Protein AF-0000000086141398 (afdb_homodimer)

Sequence (246 aa):
VTVNNLSKTSNSTGGSGSVSAAGTLAGFGGIGVGCGINWNDDVSYGGGLQSGSKDFGLGGGFTITPTQLNVSAGIGINPANASGNFVVSATTDGKFVFEFDASSAVVCVQDITNGRFKINCMTVTVNNLSKTSNSTGGSGSVSAAGTLAGFGGIGVGCGINWNDDVSYGGGLQSGSKDFGLGGGFTITPTQLNVSAGIGINPANASGNFVVSATTDGKFVFEFDASSAVVCVQDITNGRFKINCMT

pLDDT: mean 94.49, std 3.7, range [84.25, 98.75]

Solvent-accessible surface area (backbone atoms only — not comparable to full-atom values): 11520 Å² total; per-residue (Å²): 95,42,77,75,42,77,49,72,50,72,58,97,52,34,35,37,30,32,28,29,32,41,36,59,37,58,72,59,43,54,38,40,39,30,24,28,33,36,39,37,55,68,55,36,36,37,34,34,38,39,36,36,41,80,49,39,39,39,41,34,35,39,42,34,38,81,56,37,38,38,37,36,38,39,39,37,27,53,79,45,74,33,41,38,37,38,38,38,37,38,31,56,83,51,46,43,38,40,37,39,35,27,56,53,71,62,52,72,49,79,45,75,56,97,77,21,29,34,38,42,32,35,87,97,41,77,75,41,77,49,72,50,73,59,97,52,34,36,37,31,32,28,29,33,40,38,58,38,59,72,61,43,54,37,38,41,31,25,29,33,37,38,36,54,66,56,35,35,38,34,34,40,38,36,37,42,79,50,38,39,39,41,35,35,36,42,34,39,81,56,38,38,39,37,37,39,40,39,36,26,54,78,45,74,34,40,38,38,40,38,39,36,38,32,57,82,52,46,42,37,39,36,40,37,27,57,53,72,61,52,71,48,79,48,76,57,96,78,20,28,36,38,42,32,35,89

Organism: NCBI:txid717836

Radius of gyration: 18.06 Å; Cα contacts (8 Å, |Δi|>4): 756; chains: 2; bounding box: 44×43×34 Å

Structure (mmCIF, N/CA/C/O backbone):
data_AF-0000000086141398-model_v1
#
loop_
_entity.id
_entity.type
_entity.pdbx_description
1 polymer 'Uncharacterized protein'
#
loop_
_atom_site.group_PDB
_atom_site.id
_atom_site.type_symbol
_atom_site.label_atom_id
_atom_site.label_alt_id
_atom_site.label_comp_id
_atom_site.label_asym_id
_atom_site.label_entity_id
_atom_site.label_seq_id
_atom_site.pdbx_PDB_ins_code
_atom_site.Cartn_x
_atom_site.Cartn_y
_atom_site.Cartn_z
_atom_site.occupancy
_atom_site.B_iso_or_equiv
_atom_site.auth_seq_id
_atom_site.auth_comp_id
_atom_site.auth_asym_id
_atom_site.auth_atom_id
_atom_site.pdbx_PDB_model_num
ATOM 1 N N . VAL A 1 1 ? -14.18 -16.844 -7.75 1 95.75 1 VAL A N 1
ATOM 2 C CA . VAL A 1 1 ? -13.852 -15.93 -6.664 1 95.75 1 VAL A CA 1
ATOM 3 C C . VAL A 1 1 ? -15.133 -15.258 -6.16 1 95.75 1 VAL A C 1
ATOM 5 O O . VAL A 1 1 ? -15.977 -14.852 -6.957 1 95.75 1 VAL A O 1
ATOM 8 N N . THR A 1 2 ? -15.211 -15.141 -4.789 1 95.06 2 THR A N 1
ATOM 9 C CA . THR A 1 2 ? -16.391 -14.508 -4.195 1 95.06 2 THR A CA 1
ATOM 10 C C . THR A 1 2 ? -15.969 -13.5 -3.129 1 95.06 2 THR A C 1
ATOM 12 O O . THR A 1 2 ? -15.031 -13.742 -2.363 1 95.06 2 THR A O 1
ATOM 15 N N . VAL A 1 3 ? -16.703 -12.453 -3.158 1 95.81 3 VAL A N 1
ATOM 16 C CA . VAL A 1 3 ? -16.547 -11.531 -2.039 1 95.81 3 VAL A CA 1
ATOM 17 C C . VAL A 1 3 ? -17.094 -12.156 -0.763 1 95.81 3 VAL A C 1
ATOM 19 O O . VAL A 1 3 ? -18.297 -12.43 -0.667 1 95.81 3 VAL A O 1
ATOM 22 N N . ASN A 1 4 ? -16.219 -12.289 0.165 1 95.31 4 ASN A N 1
ATOM 23 C CA . ASN A 1 4 ? -16.656 -13.047 1.332 1 95.31 4 ASN A CA 1
ATOM 24 C C . ASN A 1 4 ? -16.719 -12.172 2.58 1 95.31 4 ASN A C 1
ATOM 26 O O . ASN A 1 4 ? -17.078 -12.648 3.656 1 95.31 4 ASN A O 1
ATOM 30 N N . ASN A 1 5 ? -16.297 -11.062 2.475 1 96.19 5 ASN A N 1
ATOM 31 C CA . ASN A 1 5 ? -16.453 -10.07 3.537 1 96.19 5 ASN A CA 1
ATOM 32 C C . ASN A 1 5 ? -16.797 -8.695 2.979 1 96.19 5 ASN A C 1
ATOM 34 O O . ASN A 1 5 ? -16.203 -8.258 1.982 1 96.19 5 ASN A O 1
ATOM 38 N N . LEU A 1 6 ? -17.734 -8.117 3.492 1 96.62 6 LEU A N 1
ATOM 39 C CA . LEU A 1 6 ? -18.125 -6.73 3.277 1 96.62 6 LEU A CA 1
ATOM 40 C C . LEU A 1 6 ? -18.75 -6.141 4.539 1 96.62 6 LEU A C 1
ATOM 42 O O . LEU A 1 6 ? -19.938 -6.348 4.809 1 96.62 6 LEU A O 1
ATOM 46 N N . SER A 1 7 ? -17.891 -5.371 5.184 1 97.19 7 SER A N 1
ATOM 47 C CA . SER A 1 7 ? -18.328 -4.996 6.527 1 97.19 7 SER A CA 1
ATOM 48 C C . SER A 1 7 ? -18.031 -3.531 6.816 1 97.19 7 SER A C 1
ATOM 50 O O . SER A 1 7 ? -17.141 -2.939 6.195 1 97.19 7 SER A O 1
ATOM 52 N N . LYS A 1 8 ? -18.828 -2.908 7.703 1 97.12 8 LYS A N 1
ATOM 53 C CA . LYS A 1 8 ? -18.578 -1.567 8.227 1 97.12 8 LYS A CA 1
ATOM 54 C C . LYS A 1 8 ? -19.094 -1.438 9.656 1 97.12 8 LYS A C 1
ATOM 56 O O . LYS A 1 8 ? -20.094 -2.057 10.023 1 97.12 8 LYS A O 1
ATOM 61 N N . THR A 1 9 ? -18.422 -0.698 10.391 1 96.12 9 THR A N 1
ATOM 62 C CA . THR A 1 9 ? -18.828 -0.322 11.742 1 96.12 9 THR A CA 1
ATOM 63 C C . THR A 1 9 ? -18.438 1.117 12.047 1 96.12 9 THR A C 1
ATOM 65 O O . THR A 1 9 ? -17.406 1.599 11.555 1 96.12 9 THR A O 1
ATOM 68 N N . SER A 1 10 ? -19.328 1.804 12.766 1 93.81 10 SER A N 1
ATOM 69 C CA . SER A 1 10 ? -18.969 3.16 13.172 1 93.81 10 SER A CA 1
ATOM 70 C C . SER A 1 10 ? -19.719 3.568 14.438 1 93.81 10 SER A C 1
ATOM 72 O O . SER A 1 10 ? -20.859 3.139 14.656 1 93.81 10 SER A O 1
ATOM 74 N N . ASN A 1 11 ? -19.062 4.219 15.258 1 91.12 11 ASN A N 1
ATOM 75 C CA . ASN A 1 11 ? -19.688 4.898 16.391 1 91.12 11 ASN A CA 1
ATOM 76 C C . ASN A 1 11 ? -19.203 6.344 16.5 1 91.12 11 ASN A C 1
ATOM 78 O O . ASN A 1 11 ? -18.688 6.906 15.539 1 91.12 11 ASN A O 1
ATOM 82 N N . SER A 1 12 ? -19.375 6.918 17.656 1 89.44 12 SER A N 1
ATOM 83 C CA . SER A 1 12 ? -19.125 8.352 17.781 1 89.44 12 SER A CA 1
ATOM 84 C C . SER A 1 12 ? -17.625 8.641 17.781 1 89.44 12 SER A C 1
ATOM 86 O O . SER A 1 12 ? -17.219 9.781 17.562 1 89.44 12 SER A O 1
ATOM 88 N N . THR A 1 13 ? -16.797 7.68 17.922 1 90.12 13 THR A N 1
ATOM 89 C CA . THR A 1 13 ? -15.375 8 18.094 1 90.12 13 THR A CA 1
ATOM 90 C C . THR A 1 13 ? -14.539 7.336 17 1 90.12 13 THR A C 1
ATOM 92 O O . THR A 1 13 ? -13.312 7.465 16.984 1 90.12 13 THR A O 1
ATOM 95 N N . GLY A 1 14 ? -15.125 6.457 16.25 1 96 14 GLY A N 1
ATOM 96 C CA . GLY A 1 14 ? -14.328 5.785 15.227 1 96 14 GLY A CA 1
ATOM 97 C C . GLY A 1 14 ? -15.125 4.766 14.43 1 96 14 GLY A C 1
ATOM 98 O O . GLY A 1 14 ? -16.344 4.707 14.531 1 96 14 GLY A O 1
ATOM 99 N N . GLY A 1 15 ? -14.508 4.105 13.602 1 97.94 15 GLY A N 1
ATOM 100 C CA . GLY A 1 15 ? -15.133 3.084 12.773 1 97.94 15 GLY A CA 1
ATOM 101 C C . GLY A 1 15 ? -14.156 2.395 11.836 1 97.94 15 GLY A C 1
ATOM 102 O O . GLY A 1 15 ? -12.953 2.639 11.898 1 97.94 15 GLY A O 1
ATOM 103 N N . SER A 1 16 ? -14.734 1.45 11.125 1 98.25 16 SER A N 1
ATOM 104 C CA . SER A 1 16 ? -13.945 0.676 10.172 1 98.25 16 SER A CA 1
ATOM 105 C C . SER A 1 16 ? -14.805 0.159 9.031 1 98.25 16 SER A C 1
ATOM 107 O O . SER A 1 16 ? -16.031 0.149 9.133 1 98.25 16 SER A O 1
ATOM 109 N N . GLY A 1 17 ? -14.211 -0.136 7.953 1 98.38 17 GLY A N 1
ATOM 110 C CA . GLY A 1 17 ? -14.781 -0.845 6.82 1 98.38 17 GLY A CA 1
ATOM 111 C C . GLY A 1 17 ? -13.805 -1.784 6.145 1 98.38 17 GLY A C 1
ATOM 112 O O . GLY A 1 17 ? -12.594 -1.527 6.137 1 98.38 17 GLY A O 1
ATOM 113 N N . SER A 1 18 ? -14.336 -2.859 5.66 1 98.44 18 SER A N 1
ATOM 114 C CA . SER A 1 18 ? -13.422 -3.783 4.992 1 98.44 18 SER A CA 1
ATOM 115 C C . SER A 1 18 ? -14.156 -4.609 3.936 1 98.44 18 SER A C 1
ATOM 117 O O . SER A 1 18 ? -15.367 -4.809 4.027 1 98.44 18 SER A O 1
ATOM 119 N N . VAL A 1 19 ? -13.461 -4.996 2.947 1 98.56 19 VAL A N 1
ATOM 120 C CA . VAL A 1 19 ? -13.953 -5.914 1.926 1 98.56 19 VAL A CA 1
ATOM 121 C C . VAL A 1 19 ? -12.867 -6.934 1.59 1 98.56 19 VAL A C 1
ATOM 123 O O . VAL A 1 19 ? -11.672 -6.609 1.589 1 98.56 19 VAL A O 1
ATOM 126 N N . SER A 1 20 ? -13.219 -8.133 1.387 1 98.44 20 SER A N 1
ATOM 127 C CA . SER A 1 20 ? -12.281 -9.164 0.954 1 98.44 20 SER A CA 1
ATOM 128 C C . SER A 1 20 ? -12.953 -10.172 0.03 1 98.44 20 SER A C 1
ATOM 130 O O . SER A 1 20 ? -14.18 -10.297 0.022 1 98.44 20 SER A O 1
ATOM 132 N N . ALA A 1 21 ? -12.219 -10.781 -0.745 1 98 21 ALA A N 1
ATOM 133 C CA . ALA A 1 21 ? -12.664 -11.828 -1.66 1 98 21 ALA A CA 1
ATOM 134 C C . ALA A 1 21 ? -11.703 -13.016 -1.653 1 98 21 ALA A C 1
ATOM 136 O O . ALA A 1 21 ? -10.508 -12.852 -1.375 1 98 21 ALA A O 1
ATOM 137 N N . ALA A 1 22 ? -12.18 -14.164 -1.885 1 97.5 22 ALA A N 1
ATOM 138 C CA . ALA A 1 22 ? -11.336 -15.352 -1.967 1 97.5 22 ALA A CA 1
ATOM 139 C C . ALA A 1 22 ? -11.969 -16.406 -2.861 1 97.5 22 ALA A C 1
ATOM 141 O O . ALA A 1 22 ? -13.188 -16.422 -3.066 1 97.5 22 ALA A O 1
ATOM 142 N N . GLY A 1 23 ? -11.133 -17.25 -3.408 1 96.62 23 GLY A N 1
ATOM 143 C CA . GLY A 1 23 ? -11.555 -18.359 -4.246 1 96.62 23 GLY A CA 1
ATOM 144 C C . GLY A 1 23 ? -10.492 -18.812 -5.23 1 96.62 23 GLY A C 1
ATOM 145 O O . GLY A 1 23 ? -9.297 -18.609 -4.996 1 96.62 23 GLY A O 1
ATOM 146 N N . THR A 1 24 ? -10.938 -19.562 -6.242 1 96.31 24 THR A N 1
ATOM 147 C CA . THR A 1 24 ? -10.039 -19.984 -7.312 1 96.31 24 THR A CA 1
ATOM 148 C C . THR A 1 24 ? -10.141 -19.047 -8.508 1 96.31 24 THR A C 1
ATOM 150 O O . THR A 1 24 ? -11.234 -18.828 -9.047 1 96.31 24 THR A O 1
ATOM 153 N N . LEU A 1 25 ? -9.133 -18.422 -8.891 1 95.44 25 LEU A N 1
ATOM 154 C CA . LEU A 1 25 ? -9.07 -17.5 -10.016 1 95.44 25 LEU A CA 1
ATOM 155 C C . LEU A 1 25 ? -8.281 -18.109 -11.172 1 95.44 25 LEU A C 1
ATOM 157 O O . LEU A 1 25 ? -7.125 -18.516 -11 1 95.44 25 LEU A O 1
ATOM 161 N N . ALA A 1 26 ? -8.852 -18.203 -12.25 1 93.56 26 ALA A N 1
ATOM 162 C CA . ALA A 1 26 ? -8.164 -18.75 -13.414 1 93.56 26 ALA A CA 1
ATOM 163 C C . ALA A 1 26 ? -6.836 -18.031 -13.648 1 93.56 26 ALA A C 1
ATOM 165 O O . ALA A 1 26 ? -6.77 -16.812 -13.602 1 93.56 26 ALA A O 1
ATOM 166 N N . GLY A 1 27 ? -5.797 -18.812 -13.836 1 90.88 27 GLY A N 1
ATOM 167 C CA . GLY A 1 27 ? -4.461 -18.266 -14.047 1 90.88 27 GLY A CA 1
ATOM 168 C C . GLY A 1 27 ? -3.637 -18.219 -12.773 1 90.88 27 GLY A C 1
ATOM 169 O O . GLY A 1 27 ? -2.41 -18.109 -12.828 1 90.88 27 GLY A O 1
ATOM 170 N N . PHE A 1 28 ? -4.234 -18.391 -11.609 1 93.44 28 PHE A N 1
ATOM 171 C CA . PHE A 1 28 ? -3.529 -18.188 -10.352 1 93.44 28 PHE A CA 1
ATOM 172 C C . PHE A 1 28 ? -3.77 -19.359 -9.398 1 93.44 28 PHE A C 1
ATOM 174 O O . PHE A 1 28 ? -2.98 -19.578 -8.484 1 93.44 28 PHE A O 1
ATOM 181 N N . GLY A 1 29 ? -4.855 -19.969 -9.594 1 95.12 29 GLY A N 1
ATOM 182 C CA . GLY A 1 29 ? -5.312 -20.891 -8.562 1 95.12 29 GLY A CA 1
ATOM 183 C C . GLY A 1 29 ? -6.043 -20.203 -7.426 1 95.12 29 GLY A C 1
ATOM 184 O O . GLY A 1 29 ? -6.859 -19.312 -7.66 1 95.12 29 GLY A O 1
ATOM 185 N N . GLY A 1 30 ? -5.828 -20.719 -6.148 1 97 30 GLY A N 1
ATOM 186 C CA . GLY A 1 30 ? -6.457 -20.094 -5 1 97 30 GLY A CA 1
ATOM 187 C C . GLY A 1 30 ? -5.891 -18.719 -4.688 1 97 30 GLY A C 1
ATOM 188 O O . GLY A 1 30 ? -4.672 -18.547 -4.598 1 97 30 GLY A O 1
ATOM 189 N N . ILE A 1 31 ? -6.812 -17.812 -4.52 1 97.06 31 ILE A N 1
ATOM 190 C CA . ILE A 1 31 ? -6.336 -16.484 -4.109 1 97.06 31 ILE A CA 1
ATOM 191 C C . ILE A 1 31 ? -7.168 -15.984 -2.938 1 97.06 31 ILE A C 1
ATOM 193 O O . ILE A 1 31 ? -8.297 -16.422 -2.729 1 97.06 31 ILE A O 1
ATOM 197 N N . GLY A 1 32 ? -6.578 -15.078 -2.199 1 98.12 32 GLY A N 1
ATOM 198 C CA . GLY A 1 32 ? -7.23 -14.18 -1.252 1 98.12 32 GLY A CA 1
ATOM 199 C C . GLY A 1 32 ? -6.781 -12.742 -1.386 1 98.12 32 GLY A C 1
ATOM 200 O O . GLY A 1 32 ? -5.594 -12.469 -1.576 1 98.12 32 GLY A O 1
ATOM 201 N N . VAL A 1 33 ? -7.793 -11.914 -1.326 1 98.56 33 VAL A N 1
ATOM 202 C CA . VAL A 1 33 ? -7.488 -10.492 -1.435 1 98.56 33 VAL A CA 1
ATOM 203 C C . VAL A 1 33 ? -8.461 -9.688 -0.573 1 98.56 33 VAL A C 1
ATOM 205 O O . VAL A 1 33 ? -9.641 -10.023 -0.481 1 98.56 33 VAL A O 1
ATOM 208 N N . GLY A 1 34 ? -7.91 -8.664 0.059 1 98.75 34 GLY A N 1
ATOM 209 C CA . GLY A 1 34 ? -8.734 -7.852 0.938 1 98.75 34 GLY A CA 1
ATOM 210 C C . GLY A 1 34 ? -8.117 -6.504 1.262 1 98.75 34 GLY A C 1
ATOM 211 O O . GLY A 1 34 ? -6.898 -6.344 1.199 1 98.75 34 GLY A O 1
ATOM 212 N N . CYS A 1 35 ? -9.008 -5.629 1.619 1 98.75 35 CYS A N 1
ATOM 213 C CA . CYS A 1 35 ? -8.562 -4.332 2.123 1 98.75 35 CYS A CA 1
ATOM 214 C C . CYS A 1 35 ? -9.492 -3.826 3.221 1 98.75 35 CYS A C 1
ATOM 216 O O . CYS A 1 35 ? -10.609 -4.324 3.373 1 98.75 35 CYS A O 1
ATOM 218 N N . GLY A 1 36 ? -9.008 -2.941 4.004 1 98.69 36 GLY A N 1
ATOM 219 C CA . GLY A 1 36 ? -9.797 -2.318 5.055 1 98.69 36 GLY A CA 1
ATOM 220 C C . GLY A 1 36 ? -9.312 -0.928 5.422 1 98.69 36 GLY A C 1
ATOM 221 O O . GLY A 1 36 ? -8.164 -0.578 5.164 1 98.69 36 GLY A O 1
ATOM 222 N N . ILE A 1 37 ? -10.242 -0.163 6.008 1 98.75 37 ILE A N 1
ATOM 223 C CA . ILE A 1 37 ? -9.953 1.178 6.5 1 98.75 37 ILE A CA 1
ATOM 224 C C . ILE A 1 37 ? -10.445 1.32 7.938 1 98.75 37 ILE A C 1
ATOM 226 O O . ILE A 1 37 ? -11.328 0.572 8.375 1 98.75 37 ILE A O 1
ATOM 230 N N . ASN A 1 38 ? -9.859 2.223 8.594 1 98.62 38 ASN A N 1
ATOM 231 C CA . ASN A 1 38 ? -10.336 2.529 9.938 1 98.62 38 ASN A CA 1
ATOM 232 C C . ASN A 1 38 ? -9.984 3.957 10.352 1 98.62 38 ASN A C 1
ATOM 234 O O . ASN A 1 38 ? -9.117 4.582 9.742 1 98.62 38 ASN A O 1
ATOM 238 N N . TRP A 1 39 ? -10.672 4.461 11.367 1 98.31 39 TRP A N 1
ATOM 239 C CA . TRP A 1 39 ? -10.375 5.766 11.945 1 98.31 39 TRP A CA 1
ATOM 240 C C . TRP A 1 39 ? -10.742 5.797 13.43 1 98.31 39 TRP A C 1
ATOM 242 O O . TRP A 1 39 ? -11.656 5.094 13.859 1 98.31 39 TRP A O 1
ATOM 252 N N . ASN A 1 40 ? -10 6.492 14.102 1 97.62 40 ASN A N 1
ATOM 253 C CA . ASN A 1 40 ? -10.219 6.734 15.523 1 97.62 40 ASN A CA 1
ATOM 254 C C . ASN A 1 40 ? -10.016 8.203 15.875 1 97.62 40 ASN A C 1
ATOM 256 O O . ASN A 1 40 ? -8.945 8.766 15.633 1 97.62 40 ASN A O 1
ATOM 260 N N . ASP A 1 41 ? -10.953 8.82 16.594 1 96.25 41 ASP A N 1
ATOM 261 C CA . ASP A 1 41 ? -10.938 10.234 16.953 1 96.25 41 ASP A CA 1
ATOM 262 C C . ASP A 1 41 ? -9.695 10.57 17.781 1 96.25 41 ASP A C 1
ATOM 264 O O . ASP A 1 41 ? -9.359 9.859 18.719 1 96.25 41 ASP A O 1
ATOM 268 N N . ASP A 1 42 ? -9.078 11.625 17.312 1 94.25 42 ASP A N 1
ATOM 269 C CA . ASP A 1 42 ? -7.945 12.25 18 1 94.25 42 ASP A CA 1
ATOM 270 C C . ASP A 1 42 ? -6.727 11.328 18 1 94.25 42 ASP A C 1
ATOM 272 O O . ASP A 1 42 ? -5.785 11.539 18.766 1 94.25 42 ASP A O 1
ATOM 276 N N . VAL A 1 43 ? -6.766 10.188 17.266 1 96.5 43 VAL A N 1
ATOM 277 C CA . VAL A 1 43 ? -5.66 9.234 17.297 1 96.5 43 VAL A CA 1
ATOM 278 C C . VAL A 1 43 ? -5.094 9.055 15.898 1 96.5 43 VAL A C 1
ATOM 280 O O . VAL A 1 43 ? -3.963 9.461 15.617 1 96.5 43 VAL A O 1
ATOM 283 N N . SER A 1 44 ? -5.863 8.422 15.031 1 97.81 44 SER A N 1
ATOM 284 C CA . SER A 1 44 ? -5.312 8.094 13.719 1 97.81 44 SER A CA 1
ATOM 285 C C . SER A 1 44 ? -6.41 7.648 12.758 1 97.81 44 SER A C 1
ATOM 287 O O . SER A 1 44 ? -7.535 7.371 13.172 1 97.81 44 SER A O 1
ATOM 289 N N . TYR A 1 45 ? -6.223 7.617 11.516 1 98.31 45 TYR A N 1
ATOM 290 C CA . TYR A 1 45 ? -6.949 6.863 10.5 1 98.31 45 TYR A CA 1
ATOM 291 C C . TYR A 1 45 ? -5.988 6.195 9.523 1 98.31 45 TYR A C 1
ATOM 293 O O . TYR A 1 45 ? -4.809 6.547 9.469 1 98.31 45 TYR A O 1
ATOM 301 N N . GLY A 1 46 ? -6.477 5.137 8.875 1 98.25 46 GLY A N 1
ATOM 302 C CA . GLY A 1 46 ? -5.594 4.344 8.031 1 98.25 46 GLY A CA 1
ATOM 303 C C . GLY A 1 46 ? -6.309 3.209 7.32 1 98.25 46 GLY A C 1
ATOM 304 O O . GLY A 1 46 ? -7.527 3.254 7.133 1 98.25 46 GLY A O 1
ATOM 305 N N . GLY A 1 47 ? -5.516 2.318 6.828 1 98.38 47 GLY A N 1
ATOM 306 C CA . GLY A 1 47 ? -6.008 1.161 6.098 1 98.38 47 GLY A CA 1
ATOM 307 C C . GLY A 1 47 ? -4.922 0.158 5.766 1 98.38 47 GLY A C 1
ATOM 308 O O . GLY A 1 47 ? -3.75 0.381 6.074 1 98.38 47 GLY A O 1
ATOM 309 N N . GLY A 1 48 ? -5.371 -0.904 5.219 1 98 48 GLY A N 1
ATOM 310 C CA . GLY A 1 48 ? -4.434 -1.956 4.852 1 98 48 GLY A CA 1
ATOM 311 C C . GLY A 1 48 ? -4.945 -2.848 3.738 1 98 48 GLY A C 1
ATOM 312 O O . GLY A 1 48 ? -6.113 -2.762 3.352 1 98 48 GLY A O 1
ATOM 313 N N . LEU A 1 49 ? -4.047 -3.547 3.234 1 98.12 49 LEU A N 1
ATOM 314 C CA . LEU A 1 49 ? -4.324 -4.523 2.184 1 98.12 49 LEU A CA 1
ATOM 315 C C . LEU A 1 49 ? -3.639 -5.852 2.484 1 98.12 49 LEU A C 1
ATOM 317 O O . LEU A 1 49 ? -2.549 -5.879 3.059 1 98.12 49 LEU A O 1
ATOM 321 N N . GLN A 1 50 ? -4.27 -6.844 2.104 1 98.06 50 GLN A N 1
ATOM 322 C CA . GLN A 1 50 ? -3.68 -8.172 2.164 1 98.06 50 GLN A CA 1
ATOM 323 C C . GLN A 1 50 ? -4.055 -9 0.935 1 98.06 50 GLN A C 1
ATOM 325 O O . GLN A 1 50 ? -5.207 -8.977 0.496 1 98.06 50 GLN A O 1
ATOM 330 N N . SER A 1 51 ? -3.023 -9.68 0.5 1 98.38 51 SER A N 1
ATOM 331 C CA . SER A 1 51 ? -3.268 -10.539 -0.651 1 98.38 51 SER A CA 1
ATOM 332 C C . SER A 1 51 ? -2.361 -11.766 -0.625 1 98.38 51 SER A C 1
ATOM 334 O O . SER A 1 51 ? -1.245 -11.711 -0.108 1 98.38 51 SER A O 1
ATOM 336 N N . GLY A 1 52 ? -2.904 -12.82 -1.293 1 96.81 52 GLY A N 1
ATOM 337 C CA . GLY A 1 52 ? -2.086 -14.016 -1.353 1 96.81 52 GLY A CA 1
ATOM 338 C C . GLY A 1 52 ? -2.508 -14.977 -2.453 1 96.81 52 GLY A C 1
ATOM 339 O O . GLY A 1 52 ? -3.684 -15.023 -2.822 1 96.81 52 GLY A O 1
ATOM 340 N N . SER A 1 53 ? -1.594 -15.656 -2.934 1 96.31 53 SER A N 1
ATOM 341 C CA . SER A 1 53 ? -1.718 -16.828 -3.797 1 96.31 53 SER A CA 1
ATOM 342 C C . SER A 1 53 ? -0.684 -17.891 -3.441 1 96.31 53 SER A C 1
ATOM 344 O O . SER A 1 53 ? 0.011 -17.766 -2.43 1 96.31 53 SER A O 1
ATOM 346 N N . LYS A 1 54 ? -0.668 -18.953 -4.266 1 95.88 54 LYS A N 1
ATOM 347 C CA . LYS A 1 54 ? 0.357 -19.969 -4.023 1 95.88 54 LYS A CA 1
ATOM 348 C C . LYS A 1 54 ? 1.757 -19.375 -4.188 1 95.88 54 LYS A C 1
ATOM 350 O O . LYS A 1 54 ? 2.709 -19.844 -3.561 1 95.88 54 LYS A O 1
ATOM 355 N N . ASP A 1 55 ? 1.905 -18.359 -4.891 1 95.88 55 ASP A N 1
ATOM 356 C CA . ASP A 1 55 ? 3.227 -17.875 -5.27 1 95.88 55 ASP A CA 1
ATOM 357 C C . ASP A 1 55 ? 3.592 -16.625 -4.48 1 95.88 55 ASP A C 1
ATOM 359 O O . ASP A 1 55 ? 4.77 -16.359 -4.234 1 95.88 55 ASP A O 1
ATOM 363 N N . PHE A 1 56 ? 2.578 -15.82 -4.133 1 96.62 56 PHE A N 1
ATOM 364 C CA . PHE A 1 56 ? 2.881 -14.523 -3.545 1 96.62 56 PHE A CA 1
ATOM 365 C C . PHE A 1 56 ? 2.08 -14.305 -2.266 1 96.62 56 PHE A C 1
ATOM 367 O O . PHE A 1 56 ? 0.912 -14.688 -2.186 1 96.62 56 PHE A O 1
ATOM 374 N N . GLY A 1 57 ? 2.693 -13.656 -1.314 1 97.56 57 GLY A N 1
ATOM 375 C CA . GLY A 1 57 ? 2.041 -13.023 -0.18 1 97.56 57 GLY A CA 1
ATOM 376 C C . GLY A 1 57 ? 2.35 -11.539 -0.069 1 97.56 57 GLY A C 1
ATOM 377 O O . GLY A 1 57 ? 3.49 -11.125 -0.27 1 97.56 57 GLY A O 1
ATOM 378 N N . LEU A 1 58 ? 1.322 -10.773 0.115 1 98.19 58 LEU A N 1
ATOM 379 C CA . LEU A 1 58 ? 1.463 -9.336 0.308 1 98.19 58 LEU A CA 1
ATOM 380 C C . LEU A 1 58 ? 0.639 -8.859 1.501 1 98.19 58 LEU A C 1
ATOM 382 O O . LEU A 1 58 ? -0.525 -9.242 1.646 1 98.19 58 LEU A O 1
ATOM 386 N N . GLY A 1 59 ? 1.14 -8.078 2.377 1 98.31 59 GLY A N 1
ATOM 387 C CA . GLY A 1 59 ? 0.451 -7.359 3.438 1 98.31 59 GLY A CA 1
ATOM 388 C C . GLY A 1 59 ? 1.034 -5.984 3.703 1 98.31 59 GLY A C 1
ATOM 389 O O . GLY A 1 59 ? 2.254 -5.816 3.725 1 98.31 59 GLY A O 1
ATOM 390 N N . GLY A 1 60 ? 0.22 -5.105 3.885 1 96.94 60 GLY A N 1
ATOM 391 C CA . GLY A 1 60 ? 0.674 -3.76 4.188 1 96.94 60 GLY A CA 1
ATOM 392 C C . GLY A 1 60 ? -0.447 -2.838 4.629 1 96.94 60 GLY A C 1
ATOM 393 O O . GLY A 1 60 ? -1.599 -3.262 4.742 1 96.94 60 GLY A O 1
ATOM 394 N N . GLY A 1 61 ? -0.079 -1.643 4.895 1 97.56 61 GLY A N 1
ATOM 395 C CA . GLY A 1 61 ? -1.055 -0.655 5.328 1 97.56 61 GLY A CA 1
ATOM 396 C C . GLY A 1 61 ? -0.442 0.702 5.617 1 97.56 61 GLY A C 1
ATOM 397 O O . GLY A 1 61 ? 0.739 0.927 5.348 1 97.56 61 GLY A O 1
ATOM 398 N N . PHE A 1 62 ? -1.268 1.577 5.941 1 98.06 62 PHE A N 1
ATOM 399 C CA . PHE A 1 62 ? -0.819 2.918 6.301 1 98.06 62 PHE A CA 1
ATOM 400 C C . PHE A 1 62 ? -1.559 3.424 7.535 1 98.06 62 PHE A C 1
ATOM 402 O O . PHE A 1 62 ? -2.666 2.971 7.832 1 98.06 62 PHE A O 1
ATOM 409 N N . THR A 1 63 ? -0.953 4.297 8.219 1 98.44 63 THR A N 1
ATOM 410 C CA . THR A 1 63 ? -1.542 5.023 9.336 1 98.44 63 THR A CA 1
ATOM 411 C C . THR A 1 63 ? -1.206 6.512 9.258 1 98.44 63 THR A C 1
ATOM 413 O O . THR A 1 63 ? -0.058 6.879 9 1 98.44 63 THR A O 1
ATOM 416 N N . ILE A 1 64 ? -2.188 7.301 9.5 1 97.69 64 ILE A N 1
ATOM 417 C CA . ILE A 1 64 ? -1.99 8.742 9.531 1 97.69 64 ILE A CA 1
ATOM 418 C C . ILE A 1 64 ? -2.398 9.289 10.906 1 97.69 64 ILE A C 1
ATOM 420 O O . ILE A 1 64 ? -3.523 9.062 11.352 1 97.69 64 ILE A O 1
ATOM 424 N N . THR A 1 65 ? -1.508 9.844 11.508 1 97.19 65 THR A N 1
ATOM 425 C CA . THR A 1 65 ? -1.747 10.633 12.711 1 97.19 65 THR A CA 1
ATOM 426 C C . THR A 1 65 ? -1.717 12.125 12.391 1 97.19 65 THR A C 1
ATOM 428 O O . THR A 1 65 ? -1.465 12.516 11.242 1 97.19 65 THR A O 1
ATOM 431 N N . PRO A 1 66 ? -1.993 12.953 13.398 1 93.44 66 PRO A N 1
ATOM 432 C CA . PRO A 1 66 ? -2.051 14.375 13.078 1 93.44 66 PRO A CA 1
ATOM 433 C C . PRO A 1 66 ? -0.739 14.906 12.5 1 93.44 66 PRO A C 1
ATOM 435 O O . PRO A 1 66 ? -0.744 15.852 11.711 1 93.44 66 PRO A O 1
ATOM 438 N N . THR A 1 67 ? 0.421 14.266 12.812 1 93.88 67 THR A N 1
ATOM 439 C CA . THR A 1 67 ? 1.668 14.883 12.375 1 93.88 67 THR A CA 1
ATOM 440 C C . THR A 1 67 ? 2.48 13.922 11.516 1 93.88 67 THR A C 1
ATOM 442 O O . THR A 1 67 ? 3.559 14.266 11.031 1 93.88 67 THR A O 1
ATOM 445 N N . GLN A 1 68 ? 2.021 12.703 11.383 1 96.12 68 GLN A N 1
ATOM 446 C CA . GLN A 1 68 ? 2.869 11.719 10.727 1 96.12 68 GLN A CA 1
ATOM 447 C C . GLN A 1 68 ? 2.037 10.75 9.891 1 96.12 68 GLN A C 1
ATOM 449 O O . GLN A 1 68 ? 0.948 10.344 10.305 1 96.12 68 GLN A O 1
ATOM 454 N N . LEU A 1 69 ? 2.561 10.391 8.727 1 97.38 69 LEU A N 1
ATOM 455 C CA . LEU A 1 69 ? 2.053 9.32 7.879 1 97.38 69 LEU A CA 1
ATOM 456 C C . LEU A 1 69 ? 3.066 8.18 7.777 1 97.38 69 LEU A C 1
ATOM 458 O O . LEU A 1 69 ? 4.25 8.422 7.523 1 97.38 69 LEU A O 1
ATOM 462 N N . ASN A 1 70 ? 2.609 6.973 8.031 1 97.06 70 ASN A N 1
ATOM 463 C CA . ASN A 1 70 ? 3.43 5.777 7.879 1 97.06 70 ASN A CA 1
ATOM 464 C C . ASN A 1 70 ? 2.812 4.797 6.887 1 97.06 70 ASN A C 1
ATOM 466 O O . ASN A 1 70 ? 1.622 4.484 6.973 1 97.06 70 ASN A O 1
ATOM 470 N N . VAL A 1 71 ? 3.574 4.324 5.953 1 97.12 71 VAL A N 1
ATOM 471 C CA . VAL A 1 71 ? 3.195 3.254 5.039 1 97.12 71 VAL A CA 1
ATOM 472 C C . VAL A 1 71 ? 4.199 2.107 5.141 1 97.12 71 VAL A C 1
ATOM 474 O O . VAL A 1 71 ? 5.41 2.336 5.191 1 97.12 71 VAL A O 1
ATOM 477 N N . SER A 1 72 ? 3.695 0.966 5.195 1 96.19 72 SER A N 1
ATOM 478 C CA . SER A 1 72 ? 4.582 -0.192 5.195 1 96.19 72 SER A CA 1
ATOM 479 C C . SER A 1 72 ? 3.939 -1.382 4.492 1 96.19 72 SER A C 1
ATOM 481 O O . SER A 1 72 ? 2.713 -1.489 4.438 1 96.19 72 SER A O 1
ATOM 483 N N . ALA A 1 73 ? 4.805 -2.25 3.945 1 97.12 73 ALA A N 1
ATOM 484 C CA . ALA A 1 73 ? 4.32 -3.498 3.359 1 97.12 73 ALA A CA 1
ATOM 485 C C . ALA A 1 73 ? 5.41 -4.566 3.371 1 97.12 73 ALA A C 1
ATOM 487 O O . ALA A 1 73 ? 6.594 -4.254 3.498 1 97.12 73 ALA A O 1
ATOM 488 N N . GLY A 1 74 ? 5.047 -5.738 3.297 1 96.62 74 GLY A N 1
ATOM 489 C CA . GLY A 1 74 ? 5.895 -6.906 3.123 1 96.62 74 GLY A CA 1
ATOM 490 C C . GLY A 1 74 ? 5.438 -7.809 1.992 1 96.62 74 GLY A C 1
ATOM 491 O O . GLY A 1 74 ? 4.238 -7.996 1.783 1 96.62 74 GLY A O 1
ATOM 492 N N . ILE A 1 75 ? 6.41 -8.328 1.347 1 96.88 75 ILE A N 1
ATOM 493 C CA . ILE A 1 75 ? 6.156 -9.227 0.228 1 96.88 75 ILE A CA 1
ATOM 494 C C . ILE A 1 75 ? 6.902 -10.539 0.442 1 96.88 75 ILE A C 1
ATOM 496 O O . ILE A 1 75 ? 8.07 -10.539 0.844 1 96.88 75 ILE A O 1
ATOM 500 N N . GLY A 1 76 ? 6.211 -11.562 0.151 1 96.75 76 GLY A N 1
ATOM 501 C CA . GLY A 1 76 ? 6.832 -12.883 0.082 1 96.75 76 GLY A CA 1
ATOM 502 C C . GLY A 1 76 ? 6.684 -13.539 -1.276 1 96.75 76 GLY A C 1
ATOM 503 O O . GLY A 1 76 ? 5.617 -13.477 -1.892 1 96.75 76 GLY A O 1
ATOM 504 N N . ILE A 1 77 ? 7.785 -14.18 -1.681 1 95.81 77 ILE A N 1
ATOM 505 C CA . ILE A 1 77 ? 7.816 -14.922 -2.932 1 95.81 77 ILE A CA 1
ATOM 506 C C . ILE A 1 77 ? 8.125 -16.391 -2.65 1 95.81 77 ILE A C 1
ATOM 508 O O . ILE A 1 77 ? 9.297 -16.766 -2.529 1 95.81 77 ILE A O 1
ATOM 512 N N . ASN A 1 78 ? 7.098 -17.156 -2.752 1 96 78 ASN A N 1
ATOM 513 C CA . ASN A 1 78 ? 7.211 -18.516 -2.268 1 96 78 ASN A CA 1
ATOM 514 C C . ASN A 1 78 ? 8.156 -19.344 -3.135 1 96 78 ASN A C 1
ATOM 516 O O . ASN A 1 78 ? 9.047 -20.031 -2.617 1 96 78 ASN A O 1
ATOM 520 N N . PRO A 1 79 ? 7.977 -19.297 -4.414 1 94 79 PRO A N 1
ATOM 521 C CA . PRO A 1 79 ? 8.836 -20.172 -5.223 1 94 79 PRO A CA 1
ATOM 522 C C . PRO A 1 79 ? 10.32 -19.844 -5.062 1 94 79 PRO A C 1
ATOM 524 O O . PRO A 1 79 ? 11.164 -20.734 -5.195 1 94 79 PRO A O 1
ATOM 527 N N . ALA A 1 80 ? 10.719 -18.625 -4.848 1 93.88 80 ALA A N 1
ATOM 528 C CA . ALA A 1 80 ? 12.117 -18.219 -4.742 1 93.88 80 ALA A CA 1
ATOM 529 C C . ALA A 1 80 ? 12.578 -18.203 -3.287 1 93.88 80 ALA A C 1
ATOM 531 O O . ALA A 1 80 ? 13.734 -17.906 -3 1 93.88 80 ALA A O 1
ATOM 532 N N . ASN A 1 81 ? 11.695 -18.438 -2.389 1 94.5 81 ASN A N 1
ATOM 533 C CA . ASN A 1 81 ? 11.984 -18.281 -0.967 1 94.5 81 ASN A CA 1
ATOM 534 C C . ASN A 1 81 ? 12.617 -16.938 -0.663 1 94.5 81 ASN A C 1
ATOM 536 O O . ASN A 1 81 ? 13.68 -16.859 -0.037 1 94.5 81 ASN A O 1
ATOM 540 N N . ALA A 1 82 ? 12.047 -15.953 -1.193 1 94 82 ALA A N 1
ATOM 541 C CA . ALA A 1 82 ? 12.539 -14.586 -1.062 1 94 82 ALA A CA 1
ATOM 542 C C . ALA A 1 82 ? 11.484 -13.688 -0.427 1 94 82 ALA A C 1
ATOM 544 O O . ALA A 1 82 ? 10.289 -13.984 -0.482 1 94 82 ALA A O 1
ATOM 545 N N . SER A 1 83 ? 11.93 -12.609 0.164 1 95.12 83 SER A N 1
ATOM 546 C CA . SER A 1 83 ? 11.016 -11.648 0.782 1 95.12 83 SER A CA 1
ATOM 547 C C . SER A 1 83 ? 11.617 -10.25 0.801 1 95.12 83 SER A C 1
ATOM 549 O O . SER A 1 83 ? 12.836 -10.086 0.709 1 95.12 83 SER A O 1
ATOM 551 N N . GLY A 1 84 ? 10.797 -9.312 0.874 1 93.31 84 GLY A N 1
ATOM 552 C CA . GLY A 1 84 ? 11.148 -7.906 1.017 1 93.31 84 GLY A CA 1
ATOM 553 C C . GLY A 1 84 ? 10.148 -7.125 1.845 1 93.31 84 GLY A C 1
ATOM 554 O O . GLY A 1 84 ? 8.953 -7.426 1.832 1 93.31 84 GLY A O 1
ATOM 555 N N . ASN A 1 85 ? 10.633 -6.168 2.541 1 94.44 85 ASN A N 1
ATOM 556 C CA . ASN A 1 85 ? 9.812 -5.262 3.334 1 94.44 85 ASN A CA 1
ATOM 557 C C . ASN A 1 85 ? 10.188 -3.803 3.086 1 94.44 85 ASN A C 1
ATOM 559 O O . ASN A 1 85 ? 11.352 -3.494 2.816 1 94.44 85 ASN A O 1
ATOM 563 N N . PHE A 1 86 ? 9.266 -2.971 3.238 1 92.75 86 PHE A N 1
ATOM 564 C CA . PHE A 1 86 ? 9.617 -1.557 3.176 1 92.75 86 PHE A CA 1
ATOM 565 C C . PHE A 1 86 ? 8.758 -0.74 4.133 1 92.75 86 PHE A C 1
ATOM 567 O O . PHE A 1 86 ? 7.648 -1.151 4.484 1 92.75 86 PHE A O 1
ATOM 574 N N . VAL A 1 87 ? 9.273 0.365 4.531 1 94.56 87 VAL A N 1
ATOM 575 C CA . VAL A 1 87 ? 8.625 1.363 5.375 1 94.56 87 VAL A CA 1
ATOM 576 C C . VAL A 1 87 ? 8.906 2.762 4.828 1 94.56 87 VAL A C 1
ATOM 578 O O . VAL A 1 87 ? 10.039 3.086 4.484 1 94.56 87 VAL A O 1
ATOM 581 N N . VAL A 1 88 ? 7.914 3.5 4.73 1 93.75 88 VAL A N 1
ATOM 582 C CA . VAL A 1 88 ? 8.039 4.922 4.438 1 93.75 88 VAL A CA 1
ATOM 583 C C . VAL A 1 88 ? 7.32 5.738 5.508 1 93.75 88 VAL A C 1
ATOM 585 O O . VAL A 1 88 ? 6.152 5.484 5.809 1 93.75 88 VAL A O 1
ATOM 588 N N . SER A 1 89 ? 7.977 6.672 5.996 1 94.81 89 SER A N 1
ATOM 589 C CA . SER A 1 89 ? 7.375 7.609 6.938 1 94.81 89 SER A CA 1
ATOM 590 C C . SER A 1 89 ? 7.539 9.047 6.465 1 94.81 89 SER A C 1
ATOM 592 O O . SER A 1 89 ? 8.578 9.406 5.902 1 94.81 89 SER A O 1
ATOM 594 N N . ALA A 1 90 ? 6.508 9.82 6.727 1 94.12 90 ALA A N 1
ATOM 595 C CA . ALA A 1 90 ? 6.52 11.234 6.379 1 94.12 90 ALA A CA 1
ATOM 596 C C . ALA A 1 90 ? 5.906 12.078 7.496 1 94.12 90 ALA A C 1
ATOM 598 O O . ALA A 1 90 ? 4.918 11.672 8.117 1 94.12 90 ALA A O 1
ATOM 599 N N . THR A 1 91 ? 6.523 13.211 7.672 1 94.75 91 THR A N 1
ATOM 600 C CA . THR A 1 91 ? 6 14.102 8.703 1 94.75 91 THR A CA 1
ATOM 601 C C . THR A 1 91 ? 5.547 15.422 8.094 1 94.75 91 THR A C 1
ATOM 603 O O . THR A 1 91 ? 5.926 15.758 6.965 1 94.75 91 THR A O 1
ATOM 606 N N . THR A 1 92 ? 4.707 16.156 8.852 1 93.75 92 THR A N 1
ATOM 607 C CA . THR A 1 92 ? 4.121 17.406 8.352 1 93.75 92 THR A CA 1
ATOM 608 C C . THR A 1 92 ? 5.203 18.453 8.109 1 93.75 92 THR A C 1
ATOM 610 O O . THR A 1 92 ? 4.98 19.422 7.383 1 93.75 92 THR A O 1
ATOM 613 N N . ASP A 1 93 ? 6.355 18.297 8.617 1 90.88 93 ASP A N 1
ATOM 614 C CA . ASP A 1 93 ? 7.426 19.266 8.391 1 90.88 93 ASP A CA 1
ATOM 615 C C . ASP A 1 93 ? 8.281 18.859 7.191 1 90.88 93 ASP A C 1
ATOM 617 O O . ASP A 1 93 ? 9.312 19.484 6.922 1 90.88 93 ASP A O 1
ATOM 621 N N . GLY A 1 94 ? 7.926 17.734 6.598 1 87.25 94 GLY A N 1
ATOM 622 C CA . GLY A 1 94 ? 8.539 17.422 5.316 1 87.25 94 GLY A CA 1
ATOM 623 C C . GLY A 1 94 ? 9.672 16.422 5.43 1 87.25 94 GLY A C 1
ATOM 624 O O . GLY A 1 94 ? 10.453 16.25 4.488 1 87.25 94 GLY A O 1
ATOM 625 N N . LYS A 1 95 ? 9.773 15.805 6.488 1 87.69 95 LYS A N 1
ATOM 626 C CA . LYS A 1 95 ? 10.797 14.773 6.645 1 87.69 95 LYS A CA 1
ATOM 627 C C . LYS A 1 95 ? 10.305 13.43 6.125 1 87.69 95 LYS A C 1
ATOM 629 O O . LYS A 1 95 ? 9.141 13.062 6.332 1 87.69 95 LYS A O 1
ATOM 634 N N . PHE A 1 96 ? 11.25 12.719 5.387 1 90.38 96 PHE A N 1
ATOM 635 C CA . PHE A 1 96 ? 10.977 11.375 4.895 1 90.38 96 PHE A CA 1
ATOM 636 C C . PHE A 1 96 ? 11.977 10.375 5.461 1 90.38 96 PHE A C 1
ATOM 638 O O . PHE A 1 96 ? 13.172 10.68 5.578 1 90.38 96 PHE A O 1
ATOM 645 N N . VAL A 1 97 ? 11.414 9.305 5.812 1 90.38 97 VAL A N 1
ATOM 646 C CA . VAL A 1 97 ? 12.234 8.125 6.07 1 90.38 97 VAL A CA 1
ATOM 647 C C . VAL A 1 97 ? 11.773 6.969 5.18 1 90.38 97 VAL A C 1
ATOM 649 O O . VAL A 1 97 ? 10.578 6.684 5.094 1 90.38 97 VAL A O 1
ATOM 652 N N . PHE A 1 98 ? 12.734 6.406 4.559 1 90.31 98 PHE A N 1
ATOM 653 C CA . PHE A 1 98 ? 12.469 5.211 3.768 1 90.31 98 PHE A CA 1
ATOM 654 C C . PHE A 1 98 ? 13.414 4.082 4.156 1 90.31 98 PHE A C 1
ATOM 656 O O . PHE A 1 98 ? 14.625 4.277 4.219 1 90.31 98 PHE A O 1
ATOM 663 N N . GLU A 1 99 ? 12.773 2.953 4.398 1 91.19 99 GLU A N 1
ATOM 664 C CA . GLU A 1 99 ? 13.547 1.747 4.684 1 91.19 99 GLU A CA 1
ATOM 665 C C . GLU A 1 99 ? 13.102 0.585 3.799 1 91.19 99 GLU A C 1
ATOM 667 O O . GLU A 1 99 ? 11.898 0.348 3.635 1 91.19 99 GLU A O 1
ATOM 672 N N . PHE A 1 100 ? 14.109 -0.043 3.264 1 90.88 100 PHE A N 1
ATOM 673 C CA . PHE A 1 100 ? 13.852 -1.264 2.508 1 90.88 100 PHE A CA 1
ATOM 674 C C . PHE A 1 100 ? 14.82 -2.365 2.91 1 90.88 100 PHE A C 1
ATOM 676 O O . PHE A 1 100 ? 16 -2.107 3.127 1 90.88 100 PHE A O 1
ATOM 683 N N . ASP A 1 101 ? 14.281 -3.525 3.051 1 91.75 101 ASP A N 1
ATOM 684 C CA . ASP A 1 101 ? 15.164 -4.672 3.236 1 91.75 101 ASP A CA 1
ATOM 685 C C . ASP A 1 101 ? 14.703 -5.863 2.396 1 91.75 101 ASP A C 1
ATOM 687 O O . ASP A 1 101 ? 13.508 -6.062 2.201 1 91.75 101 ASP A O 1
ATOM 691 N N . ALA A 1 102 ? 15.641 -6.664 1.965 1 92.69 102 ALA A N 1
ATOM 692 C CA . ALA A 1 102 ? 15.336 -7.82 1.124 1 92.69 102 ALA A CA 1
ATOM 693 C C . ALA A 1 102 ? 16.234 -9.008 1.482 1 92.69 102 ALA A C 1
ATOM 695 O O . ALA A 1 102 ? 17.344 -8.82 1.984 1 92.69 102 ALA A O 1
ATOM 696 N N . SER A 1 103 ? 15.727 -10.125 1.206 1 91.5 103 SER A N 1
ATOM 697 C CA . SER A 1 103 ? 16.5 -11.336 1.471 1 91.5 103 SER A CA 1
ATOM 698 C C . SER A 1 103 ? 17.578 -11.547 0.419 1 91.5 103 SER A C 1
ATOM 700 O O . SER A 1 103 ? 18.516 -12.328 0.626 1 91.5 103 SER A O 1
ATOM 702 N N . SER A 1 104 ? 17.5 -10.922 -0.638 1 85.19 104 SER A N 1
ATOM 703 C CA . SER A 1 104 ? 18.5 -11.031 -1.701 1 85.19 104 SER A CA 1
ATOM 704 C C . SER A 1 104 ? 19.359 -9.781 -1.781 1 85.19 104 SER A C 1
ATOM 706 O O . SER A 1 104 ? 18.938 -8.703 -1.373 1 85.19 104 SER A O 1
ATOM 708 N N . ALA A 1 105 ? 20.547 -10.016 -2.33 1 84.44 105 ALA A N 1
ATOM 709 C CA . ALA A 1 105 ? 21.438 -8.875 -2.535 1 84.44 105 ALA A CA 1
ATOM 710 C C . ALA A 1 105 ? 20.891 -7.938 -3.607 1 84.44 105 ALA A C 1
ATOM 712 O O . ALA A 1 105 ? 20.391 -8.391 -4.641 1 84.44 105 ALA A O 1
ATOM 713 N N . VAL A 1 106 ? 20.938 -6.641 -3.193 1 84.31 106 VAL A N 1
ATOM 714 C CA . VAL A 1 106 ? 20.453 -5.645 -4.145 1 84.31 106 VAL A CA 1
ATOM 715 C C . VAL A 1 106 ? 21.516 -4.586 -4.375 1 84.31 106 VAL A C 1
ATOM 717 O O . VAL A 1 106 ? 22.359 -4.34 -3.506 1 84.31 106 VAL A O 1
ATOM 720 N N . VAL A 1 107 ? 21.609 -4.121 -5.562 1 85.94 107 VAL A N 1
ATOM 721 C CA . VAL A 1 107 ? 22.469 -2.982 -5.898 1 85.94 107 VAL A CA 1
ATOM 722 C C . VAL A 1 107 ? 21.594 -1.729 -6.055 1 85.94 107 VAL A C 1
ATOM 724 O O . VAL A 1 107 ? 20.609 -1.733 -6.797 1 85.94 107 VAL A O 1
ATOM 727 N N . CYS A 1 108 ? 22.078 -0.662 -5.379 1 87 108 CYS A N 1
ATOM 728 C CA . CYS A 1 108 ? 21.297 0.569 -5.449 1 87 108 CYS A CA 1
ATOM 729 C C . CYS A 1 108 ? 22.109 1.704 -6.043 1 87 108 CYS A C 1
ATOM 731 O O . CYS A 1 108 ? 23.297 1.845 -5.734 1 87 108 CYS A O 1
ATOM 733 N N . VAL A 1 109 ? 21.438 2.404 -6.867 1 88.31 109 VAL A N 1
ATOM 734 C CA . VAL A 1 109 ? 22.047 3.602 -7.445 1 88.31 109 VAL A CA 1
ATOM 735 C C . VAL A 1 109 ? 21.219 4.828 -7.062 1 88.31 109 VAL A C 1
ATOM 737 O O . VAL A 1 109 ? 19.984 4.805 -7.141 1 88.31 109 VAL A O 1
ATOM 740 N N . GLN A 1 110 ? 22.016 5.852 -6.594 1 88.19 110 GLN A N 1
ATOM 741 C CA . GLN A 1 110 ? 21.375 7.121 -6.262 1 88.19 110 GLN A CA 1
ATOM 742 C C . GLN A 1 110 ? 21.594 8.156 -7.359 1 88.19 110 GLN A C 1
ATOM 744 O O . GLN A 1 110 ? 22.672 8.211 -7.953 1 88.19 110 GLN A O 1
ATOM 749 N N . ASP A 1 111 ? 20.469 8.859 -7.551 1 88.88 111 ASP A N 1
ATOM 750 C CA . ASP A 1 111 ? 20.594 9.898 -8.57 1 88.88 111 ASP A CA 1
ATOM 751 C C . ASP A 1 111 ? 19.656 11.07 -8.266 1 88.88 111 ASP A C 1
ATOM 753 O O . ASP A 1 111 ? 18.781 10.961 -7.406 1 88.88 111 ASP A O 1
ATOM 757 N N . ILE A 1 112 ? 19.984 12.25 -8.859 1 90.06 112 ILE A N 1
ATOM 758 C CA . ILE A 1 112 ? 19.094 13.398 -8.852 1 90.06 112 ILE A CA 1
ATOM 759 C C . ILE A 1 112 ? 18.609 13.688 -10.273 1 90.06 112 ILE A C 1
ATOM 761 O O . ILE A 1 112 ? 19.422 13.969 -11.156 1 90.06 112 ILE A O 1
ATOM 765 N N . THR A 1 113 ? 17.344 13.477 -10.43 1 89.5 113 THR A N 1
ATOM 766 C CA . THR A 1 113 ? 16.766 13.711 -11.75 1 89.5 113 THR A CA 1
ATOM 767 C C . THR A 1 113 ? 15.617 14.711 -11.664 1 89.5 113 THR A C 1
ATOM 769 O O . THR A 1 113 ? 14.664 14.5 -10.906 1 89.5 113 THR A O 1
ATOM 772 N N . ASN A 1 114 ? 15.688 15.812 -12.5 1 91.12 114 ASN A N 1
ATOM 773 C CA . ASN A 1 114 ? 14.656 16.844 -12.547 1 91.12 114 ASN A CA 1
ATOM 774 C C . ASN A 1 114 ? 14.352 17.391 -11.156 1 91.12 114 ASN A C 1
ATOM 776 O O . ASN A 1 114 ? 13.18 17.531 -10.789 1 91.12 114 ASN A O 1
ATOM 780 N N . GLY A 1 115 ? 15.398 17.469 -10.422 1 87.94 115 GLY A N 1
ATOM 781 C CA . GLY A 1 115 ? 15.305 18.094 -9.117 1 87.94 115 GLY A CA 1
ATOM 782 C C . GLY A 1 115 ? 14.797 17.156 -8.039 1 87.94 115 GLY A C 1
ATOM 783 O O . GLY A 1 115 ? 14.609 17.578 -6.891 1 87.94 115 GLY A O 1
ATOM 784 N N . ARG A 1 116 ? 14.672 15.922 -8.461 1 91.38 116 ARG A N 1
ATOM 785 C CA . ARG A 1 116 ? 14.211 14.969 -7.457 1 91.38 116 ARG A CA 1
ATOM 786 C C . ARG A 1 116 ? 15.297 13.945 -7.129 1 91.38 116 ARG A C 1
ATOM 788 O O . ARG A 1 116 ? 16.047 13.516 -8.016 1 91.38 116 ARG A O 1
ATOM 795 N N . PHE A 1 117 ? 15.258 13.633 -5.875 1 91.56 117 PHE A N 1
ATOM 796 C CA . PHE A 1 117 ? 16.141 12.555 -5.441 1 91.56 117 PHE A CA 1
ATOM 797 C C . PHE A 1 117 ? 15.562 11.203 -5.824 1 91.56 117 PHE A C 1
ATOM 799 O O . PHE A 1 117 ? 14.367 10.953 -5.641 1 91.56 117 PHE A O 1
ATOM 806 N N . LYS A 1 118 ? 16.469 10.344 -6.328 1 91.25 118 LYS A N 1
ATOM 807 C CA . LYS A 1 118 ? 16.016 9.016 -6.746 1 91.25 118 LYS A CA 1
ATOM 808 C C . LYS A 1 118 ? 16.969 7.934 -6.27 1 91.25 118 LYS A C 1
ATOM 810 O O . LYS A 1 118 ? 18.188 8.117 -6.293 1 91.25 118 LYS A O 1
ATOM 815 N N . ILE A 1 119 ? 16.359 6.855 -5.844 1 90 119 ILE A N 1
ATOM 816 C CA . ILE A 1 119 ? 17.125 5.645 -5.598 1 90 119 ILE A CA 1
ATOM 817 C C . ILE A 1 119 ? 16.484 4.465 -6.328 1 90 119 ILE A C 1
ATOM 819 O O . ILE A 1 119 ? 15.273 4.285 -6.277 1 90 119 ILE A O 1
ATOM 823 N N . ASN A 1 120 ? 17.25 3.75 -7.012 1 90.94 120 ASN A N 1
ATOM 824 C CA . ASN A 1 120 ? 16.844 2.539 -7.715 1 90.94 120 ASN A CA 1
ATOM 825 C C . ASN A 1 120 ? 17.656 1.326 -7.258 1 90.94 120 ASN A C 1
ATOM 827 O O . ASN A 1 120 ? 18.891 1.34 -7.301 1 90.94 120 ASN A O 1
ATOM 831 N N . CYS A 1 121 ? 16.953 0.367 -6.883 1 89.06 121 CYS A N 1
ATOM 832 C CA . CYS A 1 121 ? 17.609 -0.851 -6.43 1 89.06 121 CYS A CA 1
ATOM 833 C C . CYS A 1 121 ? 17.109 -2.064 -7.203 1 89.06 121 CYS A C 1
ATOM 835 O O . CYS A 1 121 ? 15.914 -2.201 -7.441 1 89.06 121 CYS A O 1
ATOM 837 N N . MET A 1 122 ? 18.094 -2.895 -7.508 1 89.31 122 MET A N 1
ATOM 838 C CA . MET A 1 122 ? 17.734 -4.109 -8.227 1 89.31 122 MET A CA 1
ATOM 839 C C . MET A 1 122 ? 18.562 -5.293 -7.758 1 89.31 122 MET A C 1
ATOM 841 O O . MET A 1 122 ? 19.719 -5.121 -7.352 1 89.31 122 MET A O 1
ATOM 845 N N . THR A 1 123 ? 17.953 -6.449 -7.855 1 86.44 123 THR A N 1
ATOM 846 C CA . THR A 1 123 ? 18.719 -7.672 -7.629 1 86.44 123 THR A CA 1
ATOM 847 C C . THR A 1 123 ? 19.438 -8.102 -8.906 1 86.44 123 THR A C 1
ATOM 849 O O . THR A 1 123 ? 19.016 -7.77 -10.008 1 86.44 123 THR A O 1
ATOM 852 N N . VAL B 1 1 ? -17.406 11.094 10.906 1 95.75 1 VAL B N 1
ATOM 853 C CA . VAL B 1 1 ? -16.984 10.305 9.75 1 95.75 1 VAL B CA 1
ATOM 854 C C . VAL B 1 1 ? -18.016 9.227 9.453 1 95.75 1 VAL B C 1
ATOM 856 O O . VAL B 1 1 ? -18.531 8.586 10.375 1 95.75 1 VAL B O 1
ATOM 859 N N . THR B 1 2 ? -18.281 9.039 8.125 1 95.12 2 THR B N 1
ATOM 860 C CA . THR B 1 2 ? -19.25 8.023 7.73 1 95.12 2 THR B CA 1
ATOM 861 C C . THR B 1 2 ? -18.719 7.188 6.57 1 95.12 2 THR B C 1
ATOM 863 O O . THR B 1 2 ? -18.062 7.719 5.668 1 95.12 2 THR B O 1
ATOM 866 N N . VAL B 1 3 ? -19.031 5.949 6.684 1 95.94 3 VAL B N 1
ATOM 867 C CA . VAL B 1 3 ? -18.766 5.109 5.52 1 95.94 3 VAL B CA 1
ATOM 868 C C . VAL B 1 3 ? -19.719 5.488 4.383 1 95.94 3 VAL B C 1
ATOM 870 O O . VAL B 1 3 ? -20.938 5.355 4.512 1 95.94 3 VAL B O 1
ATOM 873 N N . ASN B 1 4 ? -19.109 5.887 3.301 1 95.56 4 ASN B N 1
ATOM 874 C CA . ASN B 1 4 ? -19.969 6.426 2.254 1 95.56 4 ASN B CA 1
ATOM 875 C C . ASN B 1 4 ? -19.953 5.547 1.007 1 95.56 4 ASN B C 1
ATOM 877 O O . ASN B 1 4 ? -20.625 5.844 0.023 1 95.56 4 ASN B O 1
ATOM 881 N N . ASN B 1 5 ? -19.188 4.617 1.014 1 96.38 5 ASN B N 1
ATOM 882 C CA . ASN B 1 5 ? -19.172 3.607 -0.039 1 96.38 5 ASN B CA 1
ATOM 883 C C . ASN B 1 5 ? -18.922 2.213 0.524 1 96.38 5 ASN B C 1
ATOM 885 O O . ASN B 1 5 ? -18.047 2.033 1.378 1 96.38 5 ASN B O 1
ATOM 889 N N . LEU B 1 6 ? -19.688 1.345 0.182 1 96.69 6 LEU B N 1
ATOM 890 C CA . LEU B 1 6 ? -19.547 -0.088 0.417 1 96.69 6 LEU B CA 1
ATOM 891 C C . LEU B 1 6 ? -20.141 -0.891 -0.734 1 96.69 6 LEU B C 1
ATOM 893 O O . LEU B 1 6 ? -21.344 -1.123 -0.774 1 96.69 6 LEU B O 1
ATOM 897 N N . SER B 1 7 ? -19.188 -1.32 -1.563 1 97.25 7 SER B N 1
ATOM 898 C CA . SER B 1 7 ? -19.703 -1.857 -2.82 1 97.25 7 SER B CA 1
ATOM 899 C C . SER B 1 7 ? -18.969 -3.139 -3.211 1 97.25 7 SER B C 1
ATOM 901 O O . SER B 1 7 ? -17.844 -3.367 -2.781 1 97.25 7 SER B O 1
ATOM 903 N N . LYS B 1 8 ? -19.656 -4.039 -3.951 1 97.06 8 LYS B N 1
ATOM 904 C CA . LYS B 1 8 ? -19.062 -5.23 -4.551 1 97.06 8 LYS B CA 1
ATOM 905 C C . LYS B 1 8 ? -19.75 -5.574 -5.875 1 97.06 8 LYS B C 1
ATOM 907 O O . LYS B 1 8 ? -20.938 -5.34 -6.043 1 97.06 8 LYS B O 1
ATOM 912 N N . THR B 1 9 ? -18.984 -6.051 -6.738 1 96.06 9 THR B N 1
ATOM 913 C CA . THR B 1 9 ? -19.484 -6.594 -8 1 96.06 9 THR B CA 1
ATOM 914 C C . THR B 1 9 ? -18.672 -7.824 -8.406 1 96.06 9 THR B C 1
ATOM 916 O O . THR B 1 9 ? -17.484 -7.922 -8.109 1 96.06 9 THR B O 1
ATOM 919 N N . SER B 1 10 ? -19.406 -8.812 -8.969 1 93.81 10 SER B N 1
ATOM 920 C CA . SER B 1 10 ? -18.688 -9.984 -9.461 1 93.81 10 SER B CA 1
ATOM 921 C C . SER B 1 10 ? -19.469 -10.664 -10.586 1 93.81 10 SER B C 1
ATOM 923 O O . SER B 1 10 ? -20.688 -10.664 -10.594 1 93.81 10 SER B O 1
ATOM 925 N N . ASN B 1 11 ? -18.781 -11.055 -11.531 1 91.12 11 ASN B N 1
ATOM 926 C CA . ASN B 1 11 ? -19.312 -11.945 -12.555 1 91.12 11 ASN B CA 1
ATOM 927 C C . ASN B 1 11 ? -18.406 -13.148 -12.789 1 91.12 11 ASN B C 1
ATOM 929 O O . ASN B 1 11 ? -17.578 -13.477 -11.945 1 91.12 11 ASN B O 1
ATOM 933 N N . SER B 1 12 ? -18.578 -13.797 -13.898 1 89.56 12 SER B N 1
ATOM 934 C CA . SER B 1 12 ? -17.891 -15.07 -14.094 1 89.56 12 SER B CA 1
ATOM 935 C C . SER B 1 12 ? -16.406 -14.844 -14.359 1 89.56 12 SER B C 1
ATOM 937 O O . SER B 1 12 ? -15.602 -15.773 -14.242 1 89.56 12 SER B O 1
ATOM 939 N N . THR B 1 13 ? -15.977 -13.664 -14.633 1 90.25 13 THR B N 1
ATOM 940 C CA . THR B 1 13 ? -14.586 -13.508 -15.047 1 90.25 13 THR B CA 1
ATOM 941 C C . THR B 1 13 ? -13.852 -12.547 -14.117 1 90.25 13 THR B C 1
ATOM 943 O O . THR B 1 13 ? -12.672 -12.258 -14.32 1 90.25 13 THR B O 1
ATOM 946 N N . GLY B 1 14 ? -14.547 -11.875 -13.258 1 96.25 14 GLY B N 1
ATOM 947 C CA . GLY B 1 14 ? -13.867 -10.938 -12.383 1 96.25 14 GLY B CA 1
ATOM 948 C C . GLY B 1 14 ? -14.805 -10.227 -11.43 1 96.25 14 GLY B C 1
ATOM 949 O O . GLY B 1 14 ? -15.984 -10.578 -11.328 1 96.25 14 GLY B O 1
ATOM 950 N N . GLY B 1 15 ? -14.32 -9.383 -10.695 1 98 15 GLY B N 1
ATOM 951 C CA . GLY B 1 15 ? -15.094 -8.609 -9.742 1 98 15 GLY B CA 1
ATOM 952 C C . GLY B 1 15 ? -14.258 -7.598 -8.977 1 98 15 GLY B C 1
ATOM 953 O O . GLY B 1 15 ? -13.07 -7.426 -9.258 1 98 15 GLY B O 1
ATOM 954 N N . SER B 1 16 ? -14.992 -6.887 -8.156 1 98.25 16 SER B N 1
ATOM 955 C CA . SER B 1 16 ? -14.359 -5.859 -7.332 1 98.25 16 SER B CA 1
ATOM 956 C C . SER B 1 16 ? -15.133 -5.629 -6.039 1 98.25 16 SER B C 1
ATOM 958 O O . SER B 1 16 ? -16.281 -6.043 -5.918 1 98.25 16 SER B O 1
ATOM 960 N N . GLY B 1 17 ? -14.492 -5.102 -5.086 1 98.38 17 GLY B N 1
ATOM 961 C CA . GLY B 1 17 ? -15.07 -4.594 -3.852 1 98.38 17 GLY B CA 1
ATOM 962 C C . GLY B 1 17 ? -14.359 -3.357 -3.33 1 98.38 17 GLY B C 1
ATOM 963 O O . GLY B 1 17 ? -13.156 -3.191 -3.537 1 98.38 17 GLY B O 1
ATOM 964 N N . SER B 1 18 ? -15.133 -2.516 -2.729 1 98.44 18 SER B N 1
ATOM 965 C CA . SER B 1 18 ? -14.492 -1.315 -2.201 1 98.44 18 SER B CA 1
ATOM 966 C C . SER B 1 18 ? -15.258 -0.758 -1.008 1 98.44 18 SER B C 1
ATOM 968 O O . SER B 1 18 ? -16.469 -0.986 -0.877 1 98.44 18 SER B O 1
ATOM 970 N N . VAL B 1 19 ? -14.586 -0.107 -0.152 1 98.62 19 VAL B N 1
ATOM 971 C CA . VAL B 1 19 ? -15.172 0.624 0.967 1 98.62 19 VAL B CA 1
ATOM 972 C C . VAL B 1 19 ? -14.453 1.958 1.147 1 98.62 19 VAL B C 1
ATOM 974 O O . VAL B 1 19 ? -13.242 2.053 0.929 1 98.62 19 VAL B O 1
ATOM 977 N N . SER B 1 20 ? -15.156 2.955 1.448 1 98.44 20 SER B N 1
ATOM 978 C CA . SER B 1 20 ? -14.555 4.254 1.747 1 98.44 20 SER B CA 1
ATOM 979 C C . SER B 1 20 ? -15.352 4.996 2.812 1 98.44 20 SER B C 1
ATOM 981 O O . SER B 1 20 ? -16.531 4.695 3.039 1 98.44 20 SER B O 1
ATOM 983 N N . ALA B 1 21 ? -14.742 5.848 3.469 1 98 21 ALA B N 1
ATOM 984 C CA . ALA B 1 21 ? -15.344 6.707 4.484 1 98 21 ALA B CA 1
ATOM 985 C C . ALA B 1 21 ? -14.859 8.148 4.348 1 98 21 ALA B C 1
ATOM 987 O O . ALA B 1 21 ? -13.75 8.391 3.855 1 98 21 ALA B O 1
ATOM 988 N N . ALA B 1 22 ? -15.648 9.062 4.68 1 97.5 22 ALA B N 1
ATOM 989 C CA . ALA B 1 22 ? -15.258 10.469 4.652 1 97.5 22 ALA B CA 1
ATOM 990 C C . ALA B 1 22 ? -16.047 11.281 5.676 1 97.5 22 ALA B C 1
ATOM 992 O O . ALA B 1 22 ? -17.125 10.875 6.102 1 97.5 22 ALA B O 1
ATOM 993 N N . GLY B 1 23 ? -15.477 12.383 6.082 1 96.56 23 GLY B N 1
ATOM 994 C CA . GLY B 1 23 ? -16.094 13.305 7.016 1 96.56 23 GLY B CA 1
ATOM 995 C C . GLY B 1 23 ? -15.094 14.125 7.805 1 96.56 23 GLY B C 1
ATOM 996 O O . GLY B 1 23 ? -13.977 14.359 7.34 1 96.56 23 GLY B O 1
ATOM 997 N N . THR B 1 24 ? -15.586 14.688 8.914 1 96.19 24 THR B N 1
ATOM 998 C CA . THR B 1 24 ? -14.719 15.438 9.82 1 96.19 24 THR B CA 1
ATOM 999 C C . THR B 1 24 ? -14.281 14.555 10.992 1 96.19 24 THR B C 1
ATOM 1001 O O . THR B 1 24 ? -15.117 13.992 11.695 1 96.19 24 THR B O 1
ATOM 1004 N N . LEU B 1 25 ? -13.055 14.375 11.156 1 95.12 25 LEU B N 1
ATOM 1005 C CA . LEU B 1 25 ? -12.477 13.57 12.234 1 95.12 25 LEU B CA 1
ATOM 1006 C C . LEU B 1 25 ? -11.758 14.453 13.242 1 95.12 25 LEU B C 1
ATOM 1008 O O . LEU B 1 25 ? -10.867 15.227 12.883 1 95.12 25 LEU B O 1
ATOM 1012 N N . ALA B 1 26 ? -12.141 14.367 14.406 1 92.5 26 ALA B N 1
ATOM 1013 C CA . ALA B 1 26 ? -11.492 15.172 15.445 1 92.5 26 ALA B CA 1
ATOM 1014 C C . ALA B 1 26 ? -9.977 14.969 15.43 1 92.5 26 ALA B C 1
ATOM 1016 O O . ALA B 1 26 ? -9.5 13.836 15.32 1 92.5 26 ALA B O 1
ATOM 1017 N N . GLY B 1 27 ? -9.266 16.062 15.461 1 89.62 27 GLY B N 1
ATOM 1018 C CA . GLY B 1 27 ? -7.809 16.016 15.422 1 89.62 27 GLY B CA 1
ATOM 1019 C C . GLY B 1 27 ? -7.246 16.188 14.023 1 89.62 27 GLY B C 1
ATOM 1020 O O . GLY B 1 27 ? -6.066 16.5 13.859 1 89.62 27 GLY B O 1
ATOM 1021 N N . PHE B 1 28 ? -8.07 16.078 13.008 1 92.88 28 PHE B N 1
ATOM 1022 C CA . PHE B 1 28 ? -7.566 16.094 11.641 1 92.88 28 PHE B CA 1
ATOM 1023 C C . PHE B 1 28 ? -8.344 17.109 10.797 1 92.88 28 PHE B C 1
ATOM 1025 O O . PHE B 1 28 ? -7.828 17.609 9.789 1 92.88 28 PHE B O 1
ATOM 1032 N N . GLY B 1 29 ? -9.516 17.297 11.164 1 94.94 29 GLY B N 1
ATOM 1033 C CA . GLY B 1 29 ? -10.422 17.984 10.266 1 94.94 29 GLY B CA 1
ATOM 1034 C C . GLY B 1 29 ? -11.07 17.062 9.25 1 94.94 29 GLY B C 1
ATOM 1035 O O . GLY B 1 29 ? -11.484 15.953 9.586 1 94.94 29 GLY B O 1
ATOM 1036 N N . GLY B 1 30 ? -11.266 17.562 7.973 1 96.94 30 GLY B N 1
ATOM 1037 C CA . GLY B 1 30 ? -11.828 16.734 6.926 1 96.94 30 GLY B CA 1
ATOM 1038 C C . GLY B 1 30 ? -10.891 15.617 6.484 1 96.94 30 GLY B C 1
ATOM 1039 O O . GLY B 1 30 ? -9.719 15.867 6.184 1 96.94 30 GLY B O 1
ATOM 1040 N N . ILE B 1 31 ? -11.453 14.422 6.449 1 96.94 31 ILE B N 1
ATOM 1041 C CA . ILE B 1 31 ? -10.641 13.328 5.926 1 96.94 31 ILE B CA 1
ATOM 1042 C C . ILE B 1 31 ? -11.438 12.523 4.906 1 96.94 31 ILE B C 1
ATOM 1044 O O . ILE B 1 31 ? -12.672 12.562 4.91 1 96.94 31 ILE B O 1
ATOM 1048 N N . GLY B 1 32 ? -10.727 11.844 4.039 1 98.12 32 GLY B N 1
ATOM 1049 C CA . GLY B 1 32 ? -11.195 10.758 3.195 1 98.12 32 GLY B CA 1
ATOM 1050 C C . GLY B 1 32 ? -10.266 9.555 3.197 1 98.12 32 GLY B C 1
ATOM 1051 O O . GLY B 1 32 ? -9.047 9.711 3.162 1 98.12 32 GLY B O 1
ATOM 1052 N N . VAL B 1 33 ? -10.93 8.438 3.293 1 98.56 33 VAL B N 1
ATOM 1053 C CA . VAL B 1 33 ? -10.148 7.207 3.297 1 98.56 33 VAL B CA 1
ATOM 1054 C C . VAL B 1 33 ? -10.922 6.098 2.596 1 98.56 33 VAL B C 1
ATOM 1056 O O . VAL B 1 33 ? -12.148 6.016 2.717 1 98.56 33 VAL B O 1
ATOM 1059 N N . GLY B 1 34 ? -10.18 5.285 1.837 1 98.75 34 GLY B N 1
ATOM 1060 C CA . GLY B 1 34 ? -10.82 4.211 1.097 1 98.75 34 GLY B CA 1
ATOM 1061 C C . GLY B 1 34 ? -9.852 3.141 0.632 1 98.75 34 GLY B C 1
ATOM 1062 O O . GLY B 1 34 ? -8.656 3.404 0.473 1 98.75 34 GLY B O 1
ATOM 1063 N N . CYS B 1 35 ? -10.438 2 0.413 1 98.75 35 CYS B N 1
ATOM 1064 C CA . CYS B 1 35 ? -9.68 0.916 -0.198 1 98.75 35 CYS B CA 1
ATOM 1065 C C . CYS B 1 35 ? -10.555 0.089 -1.128 1 98.75 35 CYS B C 1
ATOM 1067 O O . CYS B 1 35 ? -11.781 0.18 -1.072 1 98.75 35 CYS B O 1
ATOM 1069 N N . GLY B 1 36 ? -9.945 -0.601 -2.02 1 98.69 36 GLY B N 1
ATOM 1070 C CA . GLY B 1 36 ? -10.648 -1.482 -2.936 1 98.69 36 GLY B CA 1
ATOM 1071 C C . GLY B 1 36 ? -9.797 -2.639 -3.424 1 98.69 36 GLY B C 1
ATOM 1072 O O . GLY B 1 36 ? -8.57 -2.57 -3.389 1 98.69 36 GLY B O 1
ATOM 1073 N N . ILE B 1 37 ? -10.508 -3.691 -3.854 1 98.75 37 ILE B N 1
ATOM 1074 C CA . ILE B 1 37 ? -9.867 -4.871 -4.43 1 98.75 37 ILE B CA 1
ATOM 1075 C C . ILE B 1 37 ? -10.523 -5.211 -5.766 1 98.75 37 ILE B C 1
ATOM 1077 O O . ILE B 1 37 ? -11.664 -4.809 -6.027 1 98.75 37 ILE B O 1
ATOM 1081 N N . ASN B 1 38 ? -9.797 -5.867 -6.555 1 98.69 38 ASN B N 1
ATOM 1082 C CA . ASN B 1 38 ? -10.367 -6.355 -7.801 1 98.69 38 ASN B CA 1
ATOM 1083 C C . ASN B 1 38 ? -9.633 -7.59 -8.312 1 98.69 38 ASN B C 1
ATOM 1085 O O . ASN B 1 38 ? -8.5 -7.859 -7.895 1 98.69 38 ASN B O 1
ATOM 1089 N N . TRP B 1 39 ? -10.266 -8.352 -9.195 1 98.38 39 TRP B N 1
ATOM 1090 C CA . TRP B 1 39 ? -9.648 -9.492 -9.859 1 98.38 39 TRP B CA 1
ATOM 1091 C C . TRP B 1 39 ? -10.234 -9.695 -11.258 1 98.38 39 TRP B C 1
ATOM 1093 O O . TRP B 1 39 ? -11.398 -9.367 -11.5 1 98.38 39 TRP B O 1
ATOM 1103 N N . ASN B 1 40 ? -9.422 -10.102 -12.055 1 97.88 40 ASN B N 1
ATOM 1104 C CA . ASN B 1 40 ? -9.789 -10.445 -13.422 1 97.88 40 ASN B CA 1
ATOM 1105 C C . ASN B 1 40 ? -9.164 -11.773 -13.852 1 97.88 40 ASN B C 1
ATOM 1107 O O . ASN B 1 40 ? -7.941 -11.922 -13.828 1 97.88 40 ASN B O 1
ATOM 1111 N N . ASP B 1 41 ? -9.961 -12.703 -14.398 1 96.62 41 ASP B N 1
ATOM 1112 C CA . ASP B 1 41 ? -9.531 -14.039 -14.805 1 96.62 41 ASP B CA 1
ATOM 1113 C C . ASP B 1 41 ? -8.406 -13.969 -15.836 1 96.62 41 ASP B C 1
ATOM 1115 O O . ASP B 1 41 ? -8.5 -13.211 -16.812 1 96.62 41 ASP B O 1
ATOM 1119 N N . ASP B 1 42 ? -7.395 -14.719 -15.539 1 95.25 42 ASP B N 1
ATOM 1120 C CA . ASP B 1 42 ? -6.25 -14.945 -16.422 1 95.25 42 ASP B CA 1
ATOM 1121 C C . ASP B 1 42 ? -5.434 -13.664 -16.594 1 95.25 42 ASP B C 1
ATOM 1123 O O . ASP B 1 42 ? -4.59 -13.578 -17.5 1 95.25 42 ASP B O 1
ATOM 1127 N N . VAL B 1 43 ? -5.742 -12.578 -15.867 1 96.88 43 VAL B N 1
ATOM 1128 C CA . VAL B 1 43 ? -5.051 -11.305 -16.062 1 96.88 43 VAL B CA 1
ATOM 1129 C C . VAL B 1 43 ? -4.352 -10.891 -14.773 1 96.88 43 VAL B C 1
ATOM 1131 O O . VAL B 1 43 ? -3.119 -10.859 -14.711 1 96.88 43 VAL B O 1
ATOM 1134 N N . SER B 1 44 ? -5.117 -10.555 -13.766 1 97.94 44 SER B N 1
ATOM 1135 C CA . SER B 1 44 ? -4.496 -10.008 -12.562 1 97.94 44 SER B CA 1
ATOM 1136 C C . SER B 1 44 ? -5.492 -9.938 -11.414 1 97.94 44 SER B C 1
ATOM 1138 O O . SER B 1 44 ? -6.699 -10.078 -11.617 1 97.94 44 SER B O 1
ATOM 1140 N N . TYR B 1 45 ? -5.105 -9.797 -10.227 1 98.38 45 TYR B N 1
ATOM 1141 C CA . TYR B 1 45 ? -5.859 -9.305 -9.078 1 98.38 45 TYR B CA 1
ATOM 1142 C C . TYR B 1 45 ? -5.027 -8.32 -8.266 1 98.38 45 TYR B C 1
ATOM 1144 O O . TYR B 1 45 ? -3.809 -8.234 -8.438 1 98.38 45 TYR B O 1
ATOM 1152 N N . GLY B 1 46 ? -5.727 -7.473 -7.508 1 98.31 46 GLY B N 1
ATOM 1153 C CA . GLY B 1 46 ? -5.031 -6.406 -6.801 1 98.31 46 GLY B CA 1
ATOM 1154 C C . GLY B 1 46 ? -5.949 -5.562 -5.941 1 98.31 46 GLY B C 1
ATOM 1155 O O . GLY B 1 46 ? -7.031 -6.012 -5.551 1 98.31 46 GLY B O 1
ATOM 1156 N N . GLY B 1 47 ? -5.43 -4.449 -5.582 1 98.44 47 GLY B N 1
ATOM 1157 C CA . GLY B 1 47 ? -6.152 -3.506 -4.742 1 98.44 47 GLY B CA 1
ATOM 1158 C C . GLY B 1 47 ? -5.426 -2.184 -4.574 1 98.44 47 GLY B C 1
ATOM 1159 O O . GLY B 1 47 ? -4.328 -1.999 -5.105 1 98.44 47 GLY B O 1
ATOM 1160 N N . GLY B 1 48 ? -6.105 -1.322 -3.916 1 98.06 48 GLY B N 1
ATOM 1161 C CA . GLY B 1 48 ? -5.531 -0.006 -3.686 1 98.06 48 GLY B CA 1
ATOM 1162 C C . GLY B 1 48 ? -6.109 0.695 -2.473 1 98.06 48 GLY B C 1
ATOM 1163 O O . GLY B 1 48 ? -7.094 0.232 -1.893 1 98.06 48 GLY B O 1
ATOM 1164 N N . LEU B 1 49 ? -5.43 1.669 -2.1 1 98.12 49 LEU B N 1
ATOM 1165 C CA . LEU B 1 49 ? -5.828 2.521 -0.984 1 98.12 49 LEU B CA 1
ATOM 1166 C C . LEU B 1 49 ? -5.695 3.994 -1.352 1 98.12 49 LEU B C 1
ATOM 1168 O O . LEU B 1 49 ? -4.793 4.371 -2.104 1 98.12 49 LEU B O 1
ATOM 1172 N N . GLN B 1 50 ? -6.52 4.762 -0.852 1 98.06 50 GLN B N 1
ATOM 1173 C CA . GLN B 1 50 ? -6.43 6.211 -0.969 1 98.06 50 GLN B CA 1
ATOM 1174 C C . GLN B 1 50 ? -6.844 6.898 0.331 1 98.06 50 GLN B C 1
ATOM 1176 O O . GLN B 1 50 ? -7.82 6.496 0.966 1 98.06 50 GLN B O 1
ATOM 1181 N N . SER B 1 51 ? -6.066 7.887 0.602 1 98.38 51 SER B N 1
ATOM 1182 C CA . SER B 1 51 ? -6.395 8.656 1.799 1 98.38 51 SER B CA 1
ATOM 1183 C C . SER B 1 51 ? -5.98 10.117 1.646 1 98.38 51 SER B C 1
ATOM 1185 O O . SER B 1 51 ? -5.016 10.422 0.946 1 98.38 51 SER B O 1
ATOM 1187 N N . GLY B 1 52 ? -6.734 10.961 2.406 1 96.75 52 GLY B N 1
ATOM 1188 C CA . GLY B 1 52 ? -6.387 12.367 2.346 1 96.75 52 GLY B CA 1
ATOM 1189 C C .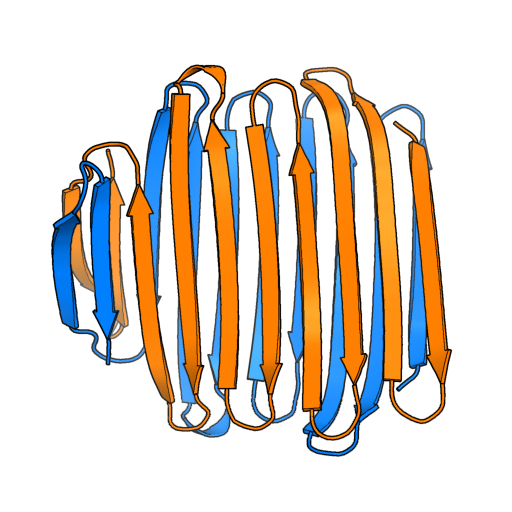 GLY B 1 52 ? -6.906 13.164 3.527 1 96.75 52 GLY B C 1
ATOM 1190 O O . GLY B 1 52 ? -7.941 12.828 4.102 1 96.75 52 GLY B O 1
ATOM 1191 N N . SER B 1 53 ? -6.199 14.133 3.865 1 96.31 53 SER B N 1
ATOM 1192 C CA . SER B 1 53 ? -6.559 15.227 4.77 1 96.31 53 SER B CA 1
ATOM 1193 C C . SER B 1 53 ? -6.008 16.562 4.277 1 96.31 53 SER B C 1
ATOM 1195 O O . SER B 1 53 ? -5.496 16.641 3.16 1 96.31 53 SER B O 1
ATOM 1197 N N . LYS B 1 54 ? -6.215 17.594 5.109 1 95.88 54 LYS B N 1
ATOM 1198 C CA . LYS B 1 54 ? -5.637 18.875 4.727 1 95.88 54 LYS B CA 1
ATOM 1199 C C . LYS B 1 54 ? -4.117 18.797 4.637 1 95.88 54 LYS B C 1
ATOM 1201 O O . LYS B 1 54 ? -3.494 19.531 3.871 1 95.88 54 LYS B O 1
ATOM 1206 N N . ASP B 1 55 ? -3.531 17.891 5.289 1 95.81 55 ASP B N 1
ATOM 1207 C CA . ASP B 1 55 ? -2.078 17.891 5.426 1 95.81 55 ASP B CA 1
ATOM 1208 C C . ASP B 1 55 ? -1.451 16.797 4.555 1 95.81 55 ASP B C 1
ATOM 1210 O O . ASP B 1 55 ? -0.311 16.938 4.109 1 95.81 55 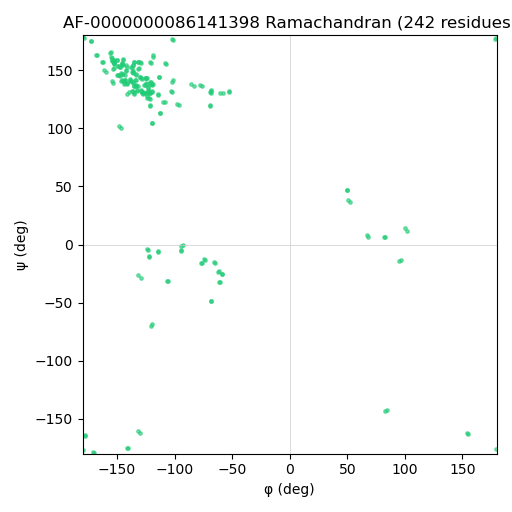ASP B O 1
ATOM 1214 N N . PHE B 1 56 ? -2.191 15.711 4.371 1 96.62 56 PHE B N 1
ATOM 1215 C CA . PHE B 1 56 ? -1.576 14.57 3.703 1 96.62 56 PHE B CA 1
ATOM 1216 C C . PHE B 1 56 ? -2.461 14.062 2.57 1 96.62 56 PHE B C 1
ATOM 1218 O O . PHE B 1 56 ? -3.688 14.031 2.699 1 96.62 56 PHE B O 1
ATOM 1225 N N . GLY B 1 57 ? -1.85 13.625 1.499 1 97.56 57 GLY B N 1
ATOM 1226 C CA . GLY B 1 57 ? -2.43 12.766 0.475 1 97.56 57 GLY B CA 1
ATOM 1227 C C . GLY B 1 57 ? -1.661 11.477 0.27 1 97.56 57 GLY B C 1
ATOM 1228 O O . GLY B 1 57 ? -0.429 11.477 0.265 1 97.56 57 GLY B O 1
ATOM 1229 N N . LEU B 1 58 ? -2.377 10.398 0.242 1 98.12 58 LEU B N 1
ATOM 1230 C CA . LEU B 1 58 ? -1.795 9.086 -0.013 1 98.12 58 LEU B CA 1
ATOM 1231 C C . LEU B 1 58 ? -2.602 8.32 -1.061 1 98.12 58 LEU B C 1
ATOM 1233 O O . LEU B 1 58 ? -3.832 8.281 -0.995 1 98.12 58 LEU B O 1
ATOM 1237 N N . GLY B 1 59 ? -2.035 7.75 -2.031 1 98.31 59 GLY B N 1
ATOM 1238 C CA . GLY B 1 59 ? -2.615 6.816 -2.982 1 98.31 59 GLY B CA 1
ATOM 1239 C C . GLY B 1 59 ? -1.657 5.711 -3.393 1 98.31 59 GLY B C 1
ATOM 1240 O O . GLY B 1 59 ? -0.472 5.965 -3.621 1 98.31 59 GLY B O 1
ATOM 1241 N N . GLY B 1 60 ? -2.139 4.594 -3.479 1 96.94 60 GLY B N 1
ATOM 1242 C CA . GLY B 1 60 ? -1.314 3.473 -3.9 1 96.94 60 GLY B CA 1
ATOM 1243 C C . GLY B 1 60 ? -2.113 2.209 -4.16 1 96.94 60 GLY B C 1
ATOM 1244 O O . GLY B 1 60 ? -3.344 2.221 -4.082 1 96.94 60 GLY B O 1
ATOM 1245 N N . GLY B 1 61 ? -1.427 1.191 -4.504 1 97.44 61 GLY B N 1
ATOM 1246 C CA . GLY B 1 61 ? -2.07 -0.082 -4.785 1 97.44 61 GLY B CA 1
ATOM 1247 C C . GLY B 1 61 ? -1.095 -1.16 -5.219 1 97.44 61 GLY B C 1
ATOM 1248 O O . GLY B 1 61 ? 0.121 -0.963 -5.164 1 97.44 61 GLY B O 1
ATOM 1249 N N . PHE B 1 62 ? -1.621 -2.283 -5.414 1 98.12 62 PHE B N 1
ATOM 1250 C CA . PHE B 1 62 ? -0.816 -3.402 -5.887 1 98.12 62 PHE B CA 1
ATOM 1251 C C . PHE B 1 62 ? -1.542 -4.164 -6.988 1 98.12 62 PHE B C 1
ATOM 1253 O O . PHE B 1 62 ? -2.771 -4.117 -7.078 1 98.12 62 PHE B O 1
ATOM 1260 N N . THR B 1 63 ? -0.79 -4.789 -7.797 1 98.44 63 THR B N 1
ATOM 1261 C CA . THR B 1 63 ? -1.288 -5.703 -8.82 1 98.44 63 THR B CA 1
ATOM 1262 C C . THR B 1 63 ? -0.461 -6.988 -8.852 1 98.44 63 THR B C 1
ATOM 1264 O O . THR B 1 63 ? 0.77 -6.938 -8.805 1 98.44 63 THR B O 1
ATOM 1267 N N . ILE B 1 64 ? -1.153 -8.07 -8.945 1 97.81 64 ILE B N 1
ATOM 1268 C CA . ILE B 1 64 ? -0.489 -9.359 -9.062 1 97.81 64 ILE B CA 1
ATOM 1269 C C . ILE B 1 64 ? -0.916 -10.047 -10.359 1 97.81 64 ILE B C 1
ATOM 1271 O O . ILE B 1 64 ? -2.109 -10.234 -10.602 1 97.81 64 ILE B O 1
ATOM 1275 N N . THR B 1 65 ? 0.002 -10.266 -11.133 1 97.38 65 THR B N 1
ATOM 1276 C CA . THR B 1 65 ? -0.157 -11.125 -12.297 1 97.38 65 THR B CA 1
ATOM 1277 C C . THR B 1 65 ? 0.426 -12.508 -12.039 1 97.38 65 THR B C 1
ATOM 1279 O O . THR B 1 65 ? 0.993 -12.758 -10.969 1 97.38 65 THR B O 1
ATOM 1282 N N . PRO B 1 66 ? 0.263 -13.406 -13 1 93.81 66 PRO B N 1
ATOM 1283 C CA . PRO B 1 66 ? 0.739 -14.766 -12.711 1 93.81 66 PRO B CA 1
ATOM 1284 C C . PRO B 1 66 ? 2.229 -14.805 -12.383 1 93.81 66 PRO B C 1
ATOM 1286 O O . PRO B 1 66 ? 2.674 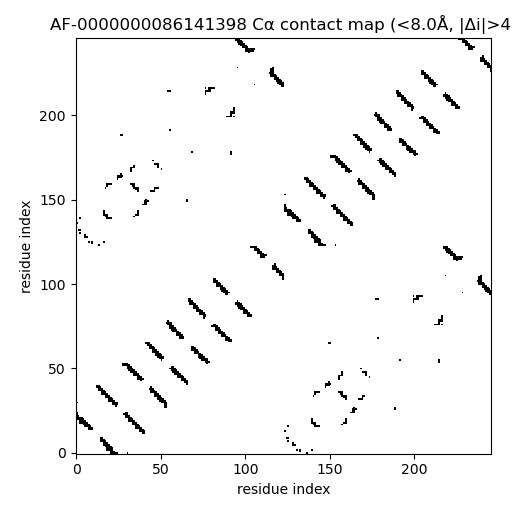-15.68 -11.633 1 93.81 66 PRO B O 1
ATOM 1289 N N . THR B 1 67 ? 3.043 -13.828 -12.867 1 94.25 67 THR B N 1
ATOM 1290 C CA . THR B 1 67 ? 4.477 -13.984 -12.664 1 94.25 67 THR B CA 1
ATOM 1291 C C . THR B 1 67 ? 5.055 -12.773 -11.938 1 94.25 67 THR B C 1
ATOM 1293 O O . THR B 1 67 ? 6.258 -12.711 -11.672 1 94.25 67 THR B O 1
ATOM 1296 N N . GLN B 1 68 ? 4.254 -11.773 -11.68 1 96.19 68 GLN B N 1
ATOM 1297 C CA . GLN B 1 68 ? 4.816 -10.539 -11.141 1 96.19 68 GLN B CA 1
ATOM 1298 C C . GLN B 1 68 ? 3.859 -9.883 -10.148 1 96.19 68 GLN B C 1
ATOM 1300 O O . GLN B 1 68 ? 2.646 -9.867 -10.367 1 96.19 68 GLN B O 1
ATOM 1305 N N . LEU B 1 69 ? 4.43 -9.344 -9.086 1 97.44 69 LEU B N 1
ATOM 1306 C CA . LEU B 1 69 ? 3.738 -8.477 -8.141 1 97.44 69 LEU B CA 1
ATOM 1307 C C . LEU B 1 69 ? 4.309 -7.062 -8.18 1 97.44 69 LEU B C 1
ATOM 1309 O O . LEU B 1 69 ? 5.527 -6.879 -8.133 1 97.44 69 LEU B O 1
ATOM 1313 N N . ASN B 1 70 ? 3.422 -6.094 -8.312 1 97.19 70 ASN B N 1
ATOM 1314 C CA . ASN B 1 70 ? 3.807 -4.684 -8.266 1 97.19 70 ASN B CA 1
ATOM 1315 C C . ASN B 1 70 ? 3.074 -3.943 -7.152 1 97.19 70 ASN B C 1
ATOM 1317 O O . ASN B 1 70 ? 1.854 -4.055 -7.02 1 97.19 70 ASN B O 1
ATOM 1321 N N . VAL B 1 71 ? 3.803 -3.217 -6.352 1 97.12 71 VAL B N 1
ATOM 1322 C CA . VAL B 1 71 ? 3.252 -2.314 -5.348 1 97.12 71 VAL B CA 1
ATOM 1323 C C . VAL B 1 71 ? 3.781 -0.9 -5.578 1 97.12 71 VAL B C 1
ATOM 1325 O O . VAL B 1 71 ? 4.973 -0.711 -5.84 1 97.12 71 VAL B O 1
ATOM 1328 N N . SER B 1 72 ? 2.916 0.005 -5.516 1 96.12 72 SER B N 1
ATOM 1329 C CA . SER B 1 72 ? 3.352 1.393 -5.625 1 96.12 72 SER B CA 1
ATOM 1330 C C . SER B 1 72 ? 2.471 2.316 -4.793 1 96.12 72 SER B C 1
ATOM 1332 O O . SER B 1 72 ? 1.309 2.004 -4.527 1 96.12 72 SER B O 1
ATOM 1334 N N . ALA B 1 73 ? 3.076 3.439 -4.363 1 97.12 73 ALA B N 1
ATOM 1335 C CA . ALA B 1 73 ? 2.305 4.465 -3.67 1 97.12 73 ALA B CA 1
ATOM 1336 C C . ALA B 1 73 ? 2.951 5.84 -3.832 1 97.12 73 ALA B C 1
ATOM 1338 O O . ALA B 1 73 ? 4.137 5.941 -4.16 1 97.12 73 ALA B O 1
ATOM 1339 N N . GLY B 1 74 ? 2.219 6.828 -3.678 1 96.62 74 GLY B N 1
ATOM 1340 C CA . GLY B 1 74 ? 2.641 8.219 -3.615 1 96.62 74 GLY B CA 1
ATOM 1341 C C . GLY B 1 74 ? 2.105 8.953 -2.4 1 96.62 74 GLY B C 1
ATOM 1342 O O . GLY B 1 74 ? 0.965 8.727 -1.988 1 96.62 74 GLY B O 1
ATOM 1343 N N . ILE B 1 75 ? 2.957 9.789 -1.903 1 96.88 75 ILE B N 1
ATOM 1344 C CA . ILE B 1 75 ? 2.607 10.586 -0.732 1 96.88 75 ILE B CA 1
ATOM 1345 C C . ILE B 1 75 ? 2.818 12.07 -1.034 1 96.88 75 ILE B C 1
ATOM 1347 O O . ILE B 1 75 ? 3.828 12.445 -1.632 1 96.88 75 ILE B O 1
ATOM 1351 N N . GLY B 1 76 ? 1.878 12.805 -0.604 1 96.69 76 GLY B N 1
ATOM 1352 C CA . GLY B 1 76 ? 2.018 14.25 -0.605 1 96.69 76 GLY B CA 1
ATOM 1353 C C . GLY B 1 76 ? 1.896 14.859 0.777 1 96.69 76 GLY B C 1
ATOM 1354 O O . GLY B 1 76 ? 1.036 14.461 1.564 1 96.69 76 GLY B O 1
ATOM 1355 N N . ILE B 1 77 ? 2.77 15.852 1.009 1 95.88 77 ILE B N 1
ATOM 1356 C CA . ILE B 1 77 ? 2.762 16.609 2.26 1 95.88 77 ILE B CA 1
ATOM 1357 C C . ILE B 1 77 ? 2.512 18.078 1.974 1 95.88 77 ILE B C 1
ATOM 1359 O O . ILE B 1 77 ? 3.447 18.828 1.677 1 95.88 77 ILE B O 1
ATOM 1363 N N . ASN B 1 78 ? 1.319 18.453 2.264 1 96 78 ASN B N 1
ATOM 1364 C CA . ASN B 1 78 ? 0.882 19.766 1.811 1 96 78 ASN B CA 1
ATOM 1365 C C . ASN B 1 78 ? 1.627 20.891 2.535 1 96 78 ASN B C 1
ATOM 1367 O O . ASN B 1 78 ? 2.133 21.812 1.9 1 96 78 ASN B O 1
ATOM 1371 N N . PRO B 1 79 ? 1.693 20.812 3.834 1 93.88 79 PRO B N 1
ATOM 1372 C CA . PRO B 1 79 ? 2.336 21.938 4.52 1 93.88 79 PRO B CA 1
ATOM 1373 C C . PRO B 1 79 ? 3.791 22.141 4.098 1 93.88 79 PRO B C 1
ATOM 1375 O O . PRO B 1 79 ? 4.297 23.266 4.117 1 93.88 79 PRO B O 1
ATOM 1378 N N . ALA B 1 80 ? 4.508 21.109 3.773 1 94 80 ALA B N 1
ATOM 1379 C CA . ALA B 1 80 ? 5.922 21.188 3.42 1 94 80 ALA B CA 1
ATOM 1380 C C . ALA B 1 80 ? 6.105 21.297 1.908 1 94 80 ALA B C 1
ATOM 1382 O O . ALA B 1 80 ? 7.23 21.375 1.417 1 94 80 ALA B O 1
ATOM 1383 N N . ASN B 1 81 ? 5.066 21.188 1.178 1 94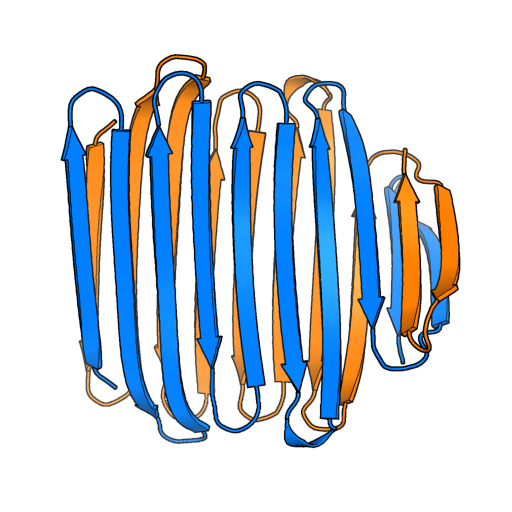.56 81 ASN B N 1
ATOM 1384 C CA . ASN B 1 81 ? 5.141 21.094 -0.277 1 94.56 81 ASN B CA 1
ATOM 1385 C C . ASN B 1 81 ? 6.137 20.031 -0.725 1 94.56 81 ASN B C 1
ATOM 1387 O O . ASN B 1 81 ? 7.027 20.312 -1.528 1 94.56 81 ASN B O 1
ATOM 1391 N N . ALA B 1 82 ? 6.027 18.938 -0.124 1 94.19 82 ALA B N 1
ATOM 1392 C CA . ALA B 1 82 ? 6.922 17.812 -0.379 1 94.19 82 ALA B CA 1
ATOM 1393 C C . ALA B 1 82 ? 6.145 16.594 -0.851 1 94.19 82 ALA B C 1
ATOM 1395 O O . ALA B 1 82 ? 4.945 16.469 -0.584 1 94.19 82 ALA B O 1
ATOM 1396 N N . SER B 1 83 ? 6.824 15.703 -1.556 1 95.12 83 SER B N 1
ATOM 1397 C CA . SER B 1 83 ? 6.195 14.477 -2.037 1 95.12 83 SER B CA 1
ATOM 1398 C C . SER B 1 83 ? 7.219 13.359 -2.197 1 95.12 83 SER B C 1
ATOM 1400 O O . SER B 1 83 ? 8.414 13.617 -2.324 1 95.12 83 SER B O 1
ATOM 1402 N N . GLY B 1 84 ? 6.77 12.203 -2.145 1 93.38 84 GLY B N 1
ATOM 1403 C CA . GLY B 1 84 ? 7.543 11 -2.381 1 93.38 84 GLY B CA 1
ATOM 1404 C C . GLY B 1 84 ? 6.742 9.898 -3.051 1 93.38 84 GLY B C 1
ATOM 1405 O O . GLY B 1 84 ? 5.535 9.781 -2.832 1 93.38 84 GLY B O 1
ATOM 1406 N N . ASN B 1 85 ? 7.379 9.133 -3.852 1 94.38 85 ASN B N 1
ATOM 1407 C CA . ASN B 1 85 ? 6.789 7.977 -4.516 1 94.38 85 ASN B CA 1
ATOM 1408 C C . ASN B 1 85 ? 7.668 6.738 -4.367 1 94.38 85 ASN B C 1
ATOM 1410 O O . ASN B 1 85 ? 8.898 6.844 -4.301 1 94.38 85 ASN B O 1
ATOM 1414 N N . PHE B 1 86 ? 7.086 5.633 -4.387 1 92.81 86 PHE B N 1
ATOM 1415 C CA . PHE B 1 86 ? 7.895 4.422 -4.418 1 92.81 86 PHE B CA 1
ATOM 1416 C C . PHE B 1 86 ? 7.215 3.34 -5.25 1 92.81 86 PHE B C 1
ATOM 1418 O O . PHE B 1 86 ? 5.988 3.344 -5.398 1 92.81 86 PHE B O 1
ATOM 1425 N N . VAL B 1 87 ? 7.984 2.479 -5.77 1 94.5 87 VAL B N 1
ATOM 1426 C CA . VAL B 1 87 ? 7.578 1.3 -6.531 1 94.5 87 VAL B CA 1
ATOM 1427 C C . VAL 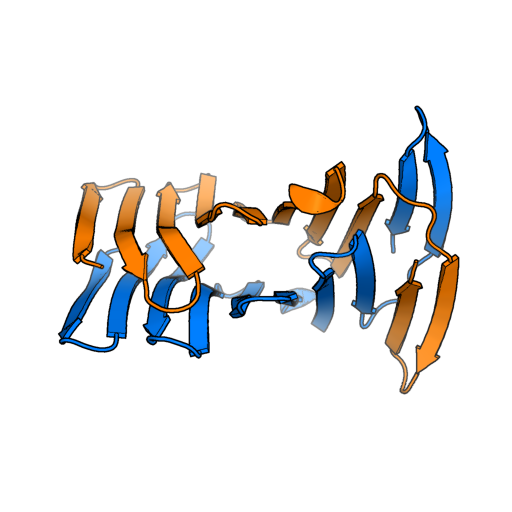B 1 87 ? 8.398 0.09 -6.082 1 94.5 87 VAL B C 1
ATOM 1429 O O . VAL B 1 87 ? 9.617 0.177 -5.949 1 94.5 87 VAL B O 1
ATOM 1432 N N . VAL B 1 88 ? 7.738 -0.941 -5.852 1 93.88 88 VAL B N 1
ATOM 1433 C CA . VAL B 1 88 ? 8.391 -2.229 -5.633 1 93.88 88 VAL B CA 1
ATOM 1434 C C . VAL B 1 88 ? 7.809 -3.27 -6.586 1 93.88 88 VAL B C 1
ATOM 1436 O O . VAL B 1 88 ? 6.59 -3.432 -6.676 1 93.88 88 VAL B O 1
ATOM 1439 N N . SER B 1 89 ? 8.648 -3.934 -7.219 1 94.81 89 SER B N 1
ATOM 1440 C CA . SER B 1 89 ? 8.242 -5.051 -8.062 1 94.81 89 SER B CA 1
ATOM 1441 C C . SER B 1 89 ? 8.969 -6.332 -7.672 1 94.81 89 SER B C 1
ATOM 1443 O O . SER B 1 89 ? 10.148 -6.301 -7.312 1 94.81 89 SER B O 1
ATOM 1445 N N . ALA B 1 90 ? 8.211 -7.418 -7.781 1 94.31 90 ALA B N 1
ATOM 1446 C CA . ALA B 1 90 ? 8.766 -8.742 -7.488 1 94.31 90 ALA B CA 1
ATOM 1447 C C . ALA B 1 90 ? 8.289 -9.773 -8.508 1 94.31 90 ALA B C 1
ATOM 1449 O O . ALA B 1 90 ? 7.129 -9.742 -8.93 1 94.31 90 ALA B O 1
ATOM 1450 N N . THR B 1 91 ? 9.227 -10.641 -8.812 1 94.8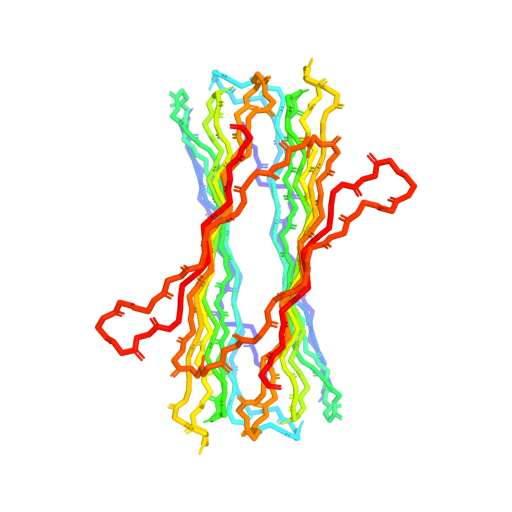8 91 THR B N 1
ATOM 1451 C CA . THR B 1 91 ? 8.859 -11.688 -9.758 1 94.88 91 THR B CA 1
ATOM 1452 C C . THR B 1 91 ? 8.984 -13.062 -9.117 1 94.88 91 THR B C 1
ATOM 1454 O O . THR B 1 91 ? 9.625 -13.211 -8.07 1 94.88 91 THR B O 1
ATOM 1457 N N . THR B 1 92 ? 8.344 -14.07 -9.75 1 93.81 92 THR B N 1
ATOM 1458 C CA . THR B 1 92 ? 8.305 -15.414 -9.195 1 93.81 92 THR B CA 1
ATOM 1459 C C . THR B 1 92 ? 9.695 -16.031 -9.164 1 93.81 92 THR B C 1
ATOM 1461 O O . THR B 1 92 ? 9.938 -16.984 -8.422 1 93.81 92 THR B O 1
ATOM 1464 N N . ASP B 1 93 ? 10.617 -15.492 -9.844 1 90.75 93 ASP B N 1
ATOM 1465 C CA . ASP B 1 93 ? 11.969 -16.047 -9.828 1 90.75 93 ASP B CA 1
ATOM 1466 C C . ASP B 1 93 ? 12.828 -15.336 -8.781 1 90.75 93 ASP B C 1
ATOM 1468 O O . ASP B 1 93 ? 14.031 -15.578 -8.695 1 90.75 93 ASP B O 1
ATOM 1472 N N . GLY B 1 94 ? 12.242 -14.367 -8.117 1 87.25 94 GLY B N 1
ATOM 1473 C CA . GLY B 1 94 ? 12.922 -13.82 -6.953 1 87.25 94 GLY B CA 1
ATOM 1474 C C . GLY B 1 94 ? 13.609 -12.5 -7.234 1 87.25 94 GLY B C 1
ATOM 1475 O O . GLY B 1 94 ? 14.43 -12.039 -6.438 1 87.25 94 GLY B O 1
ATOM 1476 N N . LYS B 1 95 ? 13.375 -11.938 -8.258 1 88.25 95 LYS B N 1
ATOM 1477 C CA . LYS B 1 95 ? 13.945 -10.625 -8.57 1 88.25 95 LYS B CA 1
ATOM 1478 C C . LYS B 1 95 ? 13.117 -9.508 -7.941 1 88.25 95 LYS B C 1
ATOM 1480 O O . LYS B 1 95 ? 11.883 -9.57 -7.938 1 88.25 95 LYS B O 1
ATOM 1485 N N . PHE B 1 96 ? 13.828 -8.516 -7.352 1 90.06 96 PHE B N 1
ATOM 1486 C CA . PHE B 1 96 ? 13.203 -7.328 -6.785 1 90.06 96 PHE B CA 1
ATOM 1487 C C . PHE B 1 96 ? 13.695 -6.066 -7.484 1 90.06 96 PHE B C 1
ATOM 1489 O O . PHE B 1 96 ? 14.883 -5.953 -7.805 1 90.06 96 PHE B O 1
ATOM 1496 N N . VAL B 1 97 ? 12.758 -5.25 -7.699 1 90.31 97 VAL B N 1
ATOM 1497 C CA . VAL B 1 97 ? 13.078 -3.875 -8.055 1 90.31 97 VAL B CA 1
ATOM 1498 C C . VAL B 1 97 ? 12.414 -2.916 -7.074 1 90.31 97 VAL B C 1
ATOM 1500 O O . VAL B 1 97 ? 11.219 -3.045 -6.789 1 90.31 97 VAL B O 1
ATOM 1503 N N . PHE B 1 98 ? 13.227 -2.029 -6.621 1 90.5 98 PHE B N 1
ATOM 1504 C CA . PHE B 1 98 ? 12.703 -0.98 -5.75 1 90.5 98 PHE B CA 1
ATOM 1505 C C . PHE B 1 98 ? 13.125 0.396 -6.25 1 90.5 98 PHE B C 1
ATOM 1507 O O . PHE B 1 98 ? 14.305 0.625 -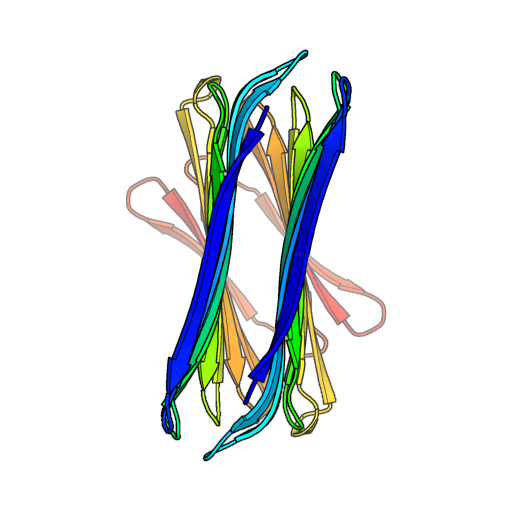6.523 1 90.5 98 PHE B O 1
ATOM 1514 N N . GLU B 1 99 ? 12.117 1.237 -6.336 1 91.12 99 GLU B N 1
ATOM 1515 C CA . GLU B 1 99 ? 12.375 2.625 -6.703 1 91.12 99 GLU B CA 1
ATOM 1516 C C . GLU B 1 99 ? 11.719 3.592 -5.719 1 91.12 99 GLU B C 1
ATOM 1518 O O . GLU B 1 99 ? 10.562 3.412 -5.344 1 91.12 99 GLU B O 1
ATOM 1523 N N . PHE B 1 100 ? 12.555 4.543 -5.32 1 91.06 100 PHE B N 1
ATOM 1524 C CA . PHE B 1 100 ? 12.039 5.625 -4.492 1 91.06 100 PHE B CA 1
ATOM 1525 C C . PHE B 1 100 ? 12.492 6.98 -5.023 1 91.06 100 PHE B C 1
ATOM 1527 O O . PHE B 1 100 ? 13.641 7.133 -5.449 1 91.06 100 PHE B O 1
ATOM 1534 N N . ASP B 1 101 ? 11.57 7.867 -5.047 1 91.88 101 ASP B N 1
ATOM 1535 C CA . ASP B 1 101 ? 11.969 9.234 -5.348 1 91.88 101 ASP B CA 1
ATOM 1536 C C . ASP B 1 101 ? 11.289 10.227 -4.41 1 91.88 101 ASP B C 1
ATOM 1538 O O . ASP B 1 101 ? 10.141 10.023 -4 1 91.88 101 ASP B O 1
ATOM 1542 N N . ALA B 1 102 ? 11.969 11.312 -4.105 1 92.69 102 ALA B N 1
ATOM 1543 C CA . ALA B 1 102 ? 11.453 12.328 -3.188 1 92.69 102 ALA B CA 1
ATOM 1544 C C . ALA B 1 102 ? 11.82 13.734 -3.658 1 92.69 102 ALA B C 1
ATOM 1546 O O . ALA B 1 102 ? 12.82 13.922 -4.352 1 92.69 102 ALA B O 1
ATOM 1547 N N . SER B 1 103 ? 10.992 14.633 -3.273 1 91.62 103 SER B N 1
ATOM 1548 C CA . SER B 1 103 ? 11.25 16.016 -3.633 1 91.62 103 SER B CA 1
ATOM 1549 C C . SER B 1 103 ? 12.359 16.625 -2.773 1 91.62 103 SER B C 1
ATOM 1551 O O . SER B 1 103 ? 12.93 17.656 -3.117 1 91.62 103 SER B O 1
ATOM 1553 N N . SER B 1 104 ? 12.68 16.031 -1.733 1 84.62 104 SER B N 1
ATOM 1554 C CA . SER B 1 104 ? 13.734 16.516 -0.849 1 84.62 104 SER B CA 1
ATOM 1555 C C . SER B 1 104 ? 14.969 15.625 -0.939 1 84.62 104 SER B C 1
ATOM 1557 O O . SER B 1 104 ? 14.867 14.445 -1.273 1 84.62 104 SER B O 1
ATOM 1559 N N . ALA B 1 105 ? 16.062 16.266 -0.587 1 85.38 105 ALA B N 1
ATOM 1560 C CA . ALA B 1 105 ? 17.312 15.5 -0.576 1 85.38 105 ALA B CA 1
ATOM 1561 C C . ALA B 1 105 ? 17.297 14.461 0.542 1 85.38 105 ALA B C 1
ATOM 1563 O O . ALA B 1 105 ? 16.891 14.75 1.667 1 85.38 105 ALA B O 1
ATOM 1564 N N . VAL B 1 106 ? 17.688 13.242 0.083 1 84.25 106 VAL B N 1
ATOM 1565 C CA . VAL B 1 106 ? 17.766 12.164 1.064 1 84.25 106 VAL B CA 1
ATOM 1566 C C . VAL B 1 106 ? 19.156 11.555 1.066 1 84.25 106 VAL B C 1
ATOM 1568 O O . VAL B 1 106 ? 19.859 11.586 0.051 1 84.25 106 VAL B O 1
ATOM 1571 N N . VAL B 1 107 ? 19.609 11.188 2.207 1 86.25 107 VAL B N 1
ATOM 1572 C CA . VAL B 1 107 ? 20.844 10.414 2.35 1 86.25 107 VAL B CA 1
ATOM 1573 C C . VAL B 1 107 ? 20.516 8.953 2.619 1 86.25 107 VAL B C 1
ATOM 1575 O O . VAL B 1 107 ? 19.734 8.641 3.52 1 86.25 107 VAL B O 1
ATOM 1578 N N . CYS B 1 108 ? 21.188 8.086 1.849 1 87.25 108 CYS B N 1
ATOM 1579 C CA . CYS B 1 108 ? 20.891 6.668 2.012 1 87.25 108 CYS B CA 1
ATOM 1580 C C . CYS B 1 108 ? 22.141 5.898 2.426 1 87.25 108 CYS B C 1
ATOM 1582 O O . CYS B 1 108 ? 23.234 6.16 1.919 1 87.25 108 CYS B O 1
ATOM 1584 N N . VAL B 1 109 ? 21.891 5.027 3.33 1 88.56 109 VAL B N 1
ATOM 1585 C CA . VAL B 1 109 ? 22.953 4.117 3.758 1 88.56 109 VAL B CA 1
ATOM 1586 C C . VAL B 1 109 ? 22.531 2.674 3.486 1 88.56 109 VAL B C 1
ATOM 1588 O O . VAL B 1 109 ? 21.406 2.283 3.781 1 88.56 109 VAL B O 1
ATOM 1591 N N . GLN B 1 110 ? 23.516 1.974 2.842 1 88.44 110 GLN B N 1
ATOM 1592 C CA . GLN B 1 110 ? 23.281 0.554 2.59 1 88.44 110 GLN B CA 1
ATOM 1593 C C . GLN B 1 110 ? 24.031 -0.31 3.6 1 88.44 110 GLN B C 1
ATOM 1595 O O . GLN B 1 110 ? 25.156 0.02 3.996 1 88.44 110 GLN B O 1
ATOM 1600 N N . ASP B 1 111 ? 23.281 -1.354 3.953 1 88.81 111 ASP B N 1
ATOM 1601 C CA . ASP B 1 111 ? 23.906 -2.262 4.902 1 88.81 111 ASP B CA 1
ATOM 1602 C C . ASP B 1 111 ? 23.406 -3.689 4.723 1 88.81 111 ASP B C 1
ATOM 1604 O O . ASP B 1 111 ? 22.406 -3.916 4.02 1 88.81 111 ASP B O 1
ATOM 1608 N N . ILE B 1 112 ? 24.203 -4.672 5.211 1 90.19 112 ILE B N 1
ATOM 1609 C CA . ILE B 1 112 ? 23.766 -6.059 5.324 1 90.19 112 ILE B CA 1
ATOM 1610 C C . ILE B 1 112 ? 23.656 -6.449 6.797 1 90.19 112 ILE B C 1
ATOM 1612 O O . ILE B 1 112 ? 24.641 -6.406 7.531 1 90.19 112 ILE B O 1
ATOM 1616 N N . THR B 1 113 ? 22.438 -6.668 7.16 1 89.69 113 THR B N 1
ATOM 1617 C CA . THR B 1 113 ? 22.219 -7.043 8.555 1 89.69 113 THR B CA 1
ATOM 1618 C C . THR B 1 113 ? 21.469 -8.375 8.633 1 89.69 113 THR B C 1
ATOM 1620 O O . THR B 1 113 ? 20.391 -8.531 8.062 1 89.69 113 THR B O 1
ATOM 1623 N N . ASN B 1 114 ? 22.031 -9.367 9.422 1 91.12 114 ASN B N 1
ATOM 1624 C CA . ASN B 1 114 ? 21.453 -10.688 9.609 1 91.12 114 ASN B CA 1
ATOM 1625 C C . ASN B 1 114 ? 21.109 -11.352 8.281 1 91.12 114 ASN B C 1
ATOM 1627 O O . ASN B 1 114 ? 20.031 -11.898 8.102 1 91.12 114 ASN B O 1
ATOM 1631 N N . GLY B 1 115 ? 22 -11.109 7.383 1 88.19 115 GLY B N 1
ATOM 1632 C CA . GLY B 1 115 ? 21.906 -11.781 6.098 1 88.19 115 GLY B CA 1
ATOM 1633 C C . GLY B 1 115 ? 20.938 -11.109 5.141 1 88.19 115 GLY B C 1
ATOM 1634 O O . GLY B 1 115 ? 20.703 -11.602 4.035 1 88.19 115 GLY B O 1
ATOM 1635 N N . ARG B 1 116 ? 20.469 -9.969 5.602 1 91.38 116 ARG B N 1
ATOM 1636 C CA . ARG B 1 116 ? 19.547 -9.266 4.723 1 91.38 116 ARG B CA 1
ATOM 1637 C C . ARG B 1 116 ? 20.141 -7.949 4.238 1 91.38 116 ARG B C 1
ATOM 1639 O O . ARG B 1 116 ? 20.844 -7.266 4.992 1 91.38 116 ARG B O 1
ATOM 1646 N N . PHE B 1 117 ? 19.797 -7.68 3.025 1 91.44 117 PHE B N 1
ATOM 1647 C CA . PHE B 1 117 ? 20.156 -6.371 2.486 1 91.44 117 PHE B CA 1
ATOM 1648 C C . PHE B 1 117 ? 19.234 -5.289 3.045 1 91.44 117 PHE B C 1
ATOM 1650 O O . PHE B 1 117 ? 18.016 -5.48 3.135 1 91.44 117 PHE B O 1
ATOM 1657 N N . LYS B 1 118 ? 19.875 -4.16 3.424 1 91.88 118 LYS B N 1
ATOM 1658 C CA . LYS B 1 118 ? 19.078 -3.059 3.957 1 91.88 118 LYS B CA 1
ATOM 1659 C C . LYS B 1 118 ? 19.531 -1.725 3.361 1 91.88 118 LYS B C 1
ATOM 1661 O O . LYS B 1 118 ? 20.719 -1.489 3.172 1 91.88 118 LYS B O 1
ATOM 1666 N N . ILE B 1 119 ? 18.547 -0.924 3.053 1 89.75 119 ILE B N 1
ATOM 1667 C CA . ILE B 1 119 ? 18.812 0.469 2.719 1 89.75 119 ILE B CA 1
ATOM 1668 C C . ILE B 1 119 ? 17.938 1.388 3.566 1 89.75 119 ILE B C 1
ATOM 1670 O O . ILE B 1 119 ? 16.75 1.135 3.732 1 89.75 119 ILE B O 1
ATOM 1674 N N . ASN B 1 120 ? 18.516 2.35 4.137 1 91.19 120 ASN B N 1
ATOM 1675 C CA . ASN B 1 120 ? 17.844 3.371 4.93 1 91.19 120 ASN B CA 1
ATOM 1676 C C . ASN B 1 120 ? 18.094 4.77 4.379 1 91.19 120 ASN B C 1
ATOM 1678 O O . ASN B 1 120 ? 19.25 5.18 4.223 1 91.19 120 ASN B O 1
ATOM 1682 N N . CYS B 1 121 ? 17.062 5.418 4.133 1 89.19 121 CYS B N 1
ATOM 1683 C CA . CYS B 1 121 ? 17.188 6.773 3.611 1 89.19 121 CYS B CA 1
ATOM 1684 C C . CYS B 1 121 ? 16.438 7.766 4.492 1 89.19 121 CYS B C 1
ATOM 1686 O O . CYS B 1 121 ? 15.312 7.5 4.926 1 89.19 121 CYS B O 1
ATOM 1688 N N . MET B 1 122 ? 17.125 8.883 4.676 1 89.44 122 MET B N 1
ATOM 1689 C 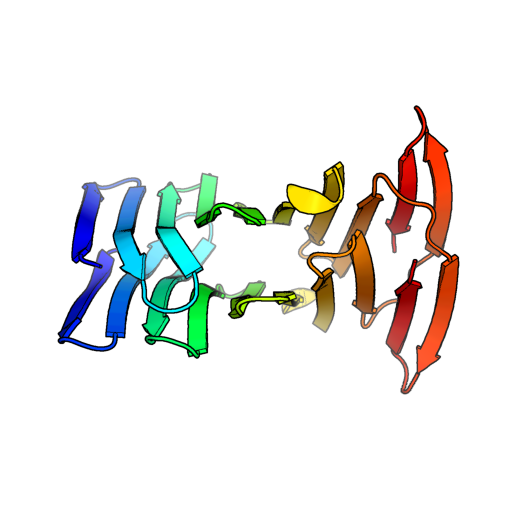CA . MET B 1 122 ? 16.5 9.922 5.488 1 89.44 122 MET B CA 1
ATOM 1690 C C . MET B 1 122 ? 16.797 11.305 4.93 1 89.44 122 MET B C 1
ATOM 1692 O O . MET B 1 122 ? 17.844 11.523 4.332 1 89.44 122 MET B O 1
ATOM 1696 N N . THR B 1 123 ? 15.867 12.188 5.145 1 86.44 123 THR B N 1
ATOM 1697 C CA . THR B 1 123 ? 16.125 13.594 4.855 1 86.44 123 THR B CA 1
ATOM 1698 C C . THR B 1 123 ? 16.891 14.25 5.996 1 86.44 123 THR B C 1
ATOM 1700 O O . THR B 1 123 ? 16.812 13.805 7.145 1 86.44 123 THR B O 1
#

Secondary structure (DSSP, 8-state):
-EEEEEEEEE-SSEEEEEEEEEEEETTTEEEEEEEEEEEETTTEEEEEEEEE-SSEEEEEEEEE-SSEEEEEEEEEETTTTEEEEEEEEEETTS-EEEEEEESS--EEEEEEETTEEEEEEE-/-EEEEEEEEE-SSEEEEEEEEEEEETTTEEEEEEEEEEEETTTEEEEEEEEE-SSEEEEEEEEE-SSEEEEEEEEEETTTTEEEEEEEEEETT--EEEEEEESS--EEEEEEETTEEEEEEE-

Foldseek 3Di:
DDWDDWDKDDDDFKIKTKIKDWDQDPPFGTKIKMKMWMDGHQAWIKMKIWMDGPFKTKIWMWIDHPFKIKTKMKMAGPVVRKIKIKMWMATPVGDIDIDIDIPDDKDKDWDADPNDTDIDIDD/DDWDDWDKDDDDFKIKTKIKDWDQDPPFGTKIKMKMWMDGHQAWIKMKIWMDGPFKTKIWMWIDHPFKIKTKMKMAGPVVRKIKIKMWMATPVGDIDIDIDIPDDKDKDWDADPNDTDIDIDD

Nearest PDB structures (foldseek):
  3dyo-assembly1_B  TM=5.623E-01  e=6.522E+00  Escherichia coli K-12
  6drv-assembly1_A  TM=3.414E-01  e=1.178E+00  Escherichia coli K-12
  7nie-assembly1_C  TM=3.884E-01  e=4.307E+00  Sus scrofa
  3vd3-assembly1_D  TM=2.808E-01  e=2.194E+00  Escherichia coli
  7brs-assembly2_B  TM=3.392E-01  e=5.582E+00  Escherichia coli K-12